Protein AF-A0A370XC51-F1 (afdb_monomer_lite)

Organism: NCBI:txid1927960

pLDDT: mean 77.58, std 14.48, range [37.97, 95.75]

Secondary structure (DSSP, 8-state):
---HHHHHHHHHEEEEE-TT-SEEEEESS-SSPPPSSSS-TTPEEEEETTEEEEEEPPPPTT----HHHHHHHHHHHHHH-TTS-HHHHHHHHHHHEEEEESSSS--TTTSGGGGG--HHHHHHHIIIIIHHHHHHHHHH-SS--EEEEE-HHHHHHS-HHHHHSSSSS-------SSS--EEEETTEEEEEE--SSSSS---HHHHHHHHHHHHHHHHHH-----

Structure (mmCIF, N/CA/C/O backbone):
data_AF-A0A370XC51-F1
#
_entry.id   AF-A0A370XC51-F1
#
loop_
_atom_site.group_PDB
_atom_site.id
_atom_site.type_symbol
_atom_site.label_atom_id
_atom_site.label_alt_id
_atom_site.label_comp_id
_atom_site.label_asym_id
_atom_site.label_entity_id
_atom_site.label_seq_id
_atom_site.pdbx_PDB_ins_code
_atom_site.Cartn_x
_atom_site.Cartn_y
_atom_site.Cartn_z
_atom_site.occupancy
_atom_site.B_iso_or_equiv
_atom_site.auth_seq_id
_atom_site.auth_comp_id
_atom_site.auth_asym_id
_atom_site.auth_atom_id
_atom_site.pdbx_PDB_model_num
ATOM 1 N N . MET A 1 1 ? 22.544 -8.236 -15.473 1.00 64.25 1 MET A N 1
ATOM 2 C CA . MET A 1 1 ? 21.277 -8.050 -16.214 1.00 64.25 1 MET A CA 1
ATOM 3 C C . MET A 1 1 ? 20.344 -9.140 -15.729 1.00 64.25 1 MET A C 1
ATOM 5 O O . MET A 1 1 ? 20.808 -10.271 -15.643 1.00 64.25 1 MET A O 1
ATOM 9 N N . LEU A 1 2 ? 19.117 -8.817 -15.319 1.00 65.81 2 LEU A N 1
ATOM 10 C CA . LEU A 1 2 ? 18.152 -9.857 -14.939 1.00 65.81 2 LEU A CA 1
ATOM 11 C C . LEU A 1 2 ? 17.613 -10.543 -16.201 1.00 65.81 2 LEU A C 1
ATOM 13 O O . LEU A 1 2 ? 17.520 -9.901 -17.245 1.00 65.81 2 LEU A O 1
ATOM 17 N N . SER A 1 3 ? 17.251 -11.824 -16.107 1.00 74.75 3 SER A N 1
ATOM 18 C CA . SER A 1 3 ? 16.507 -12.500 -17.176 1.00 74.75 3 SER A CA 1
ATOM 19 C C . SER A 1 3 ? 15.084 -11.937 -17.296 1.00 74.75 3 SER A C 1
ATOM 21 O O . SER A 1 3 ? 14.552 -11.366 -16.340 1.00 74.75 3 SER A O 1
ATOM 23 N N . GLU A 1 4 ? 14.441 -12.127 -18.452 1.00 76.50 4 GLU A N 1
ATOM 24 C CA . GLU A 1 4 ? 13.025 -11.770 -18.642 1.00 76.50 4 GLU A CA 1
ATOM 25 C C . GLU A 1 4 ? 12.122 -12.455 -17.607 1.00 76.50 4 GLU A C 1
ATOM 27 O O . GLU A 1 4 ? 11.250 -11.803 -17.031 1.00 76.50 4 GLU A O 1
ATOM 32 N N . ASP A 1 5 ? 12.403 -13.720 -17.281 1.00 78.88 5 ASP A N 1
ATOM 33 C CA . ASP A 1 5 ? 11.694 -14.475 -16.243 1.00 78.88 5 ASP A CA 1
ATOM 34 C C . ASP A 1 5 ? 11.846 -13.843 -14.855 1.00 78.88 5 ASP A C 1
ATOM 36 O O . ASP A 1 5 ? 10.874 -13.733 -14.106 1.00 78.88 5 ASP A O 1
ATOM 40 N N . ALA A 1 6 ? 13.049 -13.373 -14.506 1.00 74.94 6 ALA A N 1
ATOM 41 C CA . ALA A 1 6 ? 13.282 -12.694 -13.236 1.00 74.94 6 ALA A CA 1
ATOM 42 C C . ALA A 1 6 ? 12.534 -11.354 -13.180 1.00 74.94 6 ALA A C 1
ATOM 44 O O . ALA A 1 6 ? 11.936 -11.020 -12.158 1.00 74.94 6 ALA A O 1
ATOM 45 N N . ILE A 1 7 ? 12.499 -10.602 -14.284 1.00 76.00 7 ILE A N 1
ATOM 46 C CA . ILE A 1 7 ? 11.716 -9.363 -14.380 1.00 76.00 7 ILE A CA 1
ATOM 47 C C . ILE A 1 7 ? 10.220 -9.666 -14.220 1.00 76.00 7 ILE A C 1
ATOM 49 O O . ILE A 1 7 ? 9.537 -8.987 -13.453 1.00 76.00 7 ILE A O 1
ATOM 53 N N . ALA A 1 8 ? 9.702 -10.686 -14.906 1.00 80.06 8 ALA A N 1
ATOM 54 C CA . ALA A 1 8 ? 8.310 -11.106 -14.780 1.00 80.06 8 ALA A CA 1
ATOM 55 C C . ALA A 1 8 ? 7.971 -11.526 -13.339 1.00 80.06 8 ALA A C 1
ATOM 57 O O . ALA A 1 8 ? 6.933 -11.125 -12.812 1.00 80.06 8 ALA A O 1
ATOM 58 N N . ALA A 1 9 ? 8.870 -12.251 -12.666 1.00 78.75 9 ALA A N 1
ATOM 59 C CA . ALA A 1 9 ? 8.716 -12.613 -11.261 1.00 78.75 9 ALA A CA 1
ATOM 60 C C . ALA A 1 9 ? 8.618 -11.371 -10.358 1.00 78.75 9 ALA A C 1
ATOM 62 O O . ALA A 1 9 ? 7.692 -11.277 -9.554 1.00 78.75 9 ALA A O 1
ATOM 63 N N . TRP A 1 10 ? 9.486 -10.370 -10.540 1.00 78.81 10 TRP A N 1
ATOM 64 C CA . TRP A 1 10 ? 9.412 -9.110 -9.788 1.00 78.81 10 TRP A CA 1
ATOM 65 C C . TRP A 1 10 ? 8.091 -8.364 -10.003 1.00 78.81 10 TRP A C 1
ATOM 67 O O . TRP A 1 10 ? 7.526 -7.823 -9.055 1.00 78.81 10 TRP A O 1
ATOM 77 N N . PHE A 1 11 ? 7.539 -8.376 -11.219 1.00 82.38 11 PHE A N 1
ATOM 78 C CA . PHE A 1 11 ? 6.232 -7.770 -11.505 1.00 82.38 11 PHE A CA 1
ATOM 79 C C . PHE A 1 11 ? 5.052 -8.484 -10.838 1.00 82.38 11 PHE A C 1
ATOM 81 O O . PHE A 1 11 ? 3.993 -7.871 -10.672 1.00 82.38 11 PHE A O 1
ATOM 88 N N . ARG A 1 12 ? 5.238 -9.723 -10.379 1.00 83.75 12 ARG A N 1
ATOM 89 C CA . ARG A 1 12 ? 4.251 -10.457 -9.580 1.00 83.75 12 ARG A CA 1
ATOM 90 C C . ARG A 1 12 ? 4.363 -10.173 -8.081 1.00 83.75 12 ARG A C 1
ATOM 92 O O . ARG A 1 12 ? 3.381 -10.364 -7.369 1.00 83.75 12 ARG A O 1
ATOM 99 N N . VAL A 1 13 ? 5.507 -9.676 -7.601 1.00 85.44 13 VAL A N 1
ATOM 100 C CA . VAL A 1 13 ? 5.729 -9.336 -6.184 1.00 85.44 13 VAL A CA 1
ATOM 101 C C . VAL A 1 13 ? 5.090 -7.993 -5.846 1.00 85.44 13 VAL A C 1
ATOM 103 O O . VAL A 1 13 ? 5.413 -6.965 -6.441 1.00 85.44 13 VAL A O 1
ATOM 106 N N . LEU A 1 14 ? 4.157 -7.958 -4.897 1.00 87.25 14 LEU A N 1
ATOM 107 C CA . LEU A 1 14 ? 3.551 -6.707 -4.426 1.00 87.25 14 LEU A CA 1
ATOM 108 C C . LEU A 1 14 ? 4.404 -5.998 -3.380 1.00 87.25 14 LEU A C 1
ATOM 110 O O . LEU A 1 14 ? 4.592 -4.783 -3.466 1.00 87.25 14 LEU A O 1
ATOM 114 N N . GLY A 1 15 ? 4.898 -6.753 -2.404 1.00 87.50 15 GLY A N 1
ATOM 115 C CA . GLY A 1 15 ? 5.584 -6.251 -1.221 1.00 87.50 15 GLY A CA 1
ATOM 116 C C . GLY A 1 15 ? 5.421 -7.226 -0.061 1.00 87.50 15 GLY A C 1
ATOM 117 O O . GLY A 1 15 ? 5.420 -8.426 -0.297 1.00 87.50 15 GLY A O 1
ATOM 118 N N . TYR A 1 16 ? 5.270 -6.725 1.163 1.00 86.62 16 TYR A N 1
ATOM 119 C CA . TYR A 1 16 ? 5.301 -7.518 2.395 1.00 86.62 16 TYR A CA 1
ATOM 120 C C . TYR A 1 16 ? 4.135 -7.205 3.340 1.00 86.62 16 TYR A C 1
ATOM 122 O O . TYR A 1 16 ? 3.624 -6.082 3.368 1.00 86.62 16 TYR A O 1
ATOM 130 N N . GLY A 1 17 ? 3.744 -8.189 4.153 1.00 88.25 17 GLY A N 1
ATOM 131 C CA . GLY A 1 17 ? 2.638 -8.089 5.118 1.00 88.25 17 GLY A CA 1
ATOM 132 C C . GLY A 1 17 ? 1.421 -8.933 4.730 1.00 88.25 17 GLY A C 1
ATOM 133 O O . GLY A 1 17 ? 1.522 -9.824 3.888 1.00 88.25 17 GLY A O 1
ATOM 134 N N . ALA A 1 18 ? 0.270 -8.676 5.355 1.00 89.69 18 ALA A N 1
ATOM 135 C CA . ALA A 1 18 ? -0.950 -9.441 5.103 1.00 89.69 18 ALA A CA 1
ATOM 136 C C . ALA A 1 18 ? -1.725 -8.895 3.895 1.00 89.69 18 ALA A C 1
ATOM 138 O O . ALA A 1 18 ? -2.228 -7.774 3.917 1.00 89.69 18 ALA A O 1
ATOM 139 N N . ILE A 1 19 ? -1.865 -9.701 2.841 1.00 90.69 19 ILE A N 1
ATOM 140 C CA . ILE A 1 19 ? -2.586 -9.307 1.618 1.00 90.69 19 ILE A CA 1
ATOM 141 C C . ILE A 1 19 ? -4.083 -9.036 1.850 1.00 90.69 19 ILE A C 1
ATOM 143 O O . ILE A 1 19 ? -4.684 -8.232 1.151 1.00 90.69 19 ILE A O 1
ATOM 147 N N . ASP A 1 20 ? -4.701 -9.649 2.851 1.00 90.81 20 ASP A N 1
ATOM 148 C CA . ASP A 1 20 ? -6.081 -9.382 3.278 1.00 90.81 20 ASP A CA 1
ATOM 149 C C . ASP A 1 20 ? -6.175 -8.370 4.425 1.00 90.81 20 ASP A C 1
ATOM 151 O O . ASP A 1 20 ? -7.211 -8.258 5.078 1.00 90.81 20 ASP A O 1
ATOM 155 N N . ALA A 1 21 ? -5.120 -7.591 4.659 1.00 93.62 21 ALA A N 1
ATOM 156 C CA . ALA A 1 21 ? -5.173 -6.495 5.605 1.00 93.62 21 ALA A CA 1
ATOM 157 C C . ALA A 1 21 ? -6.169 -5.400 5.177 1.00 93.62 21 ALA A C 1
ATOM 159 O O . ALA A 1 21 ? -6.272 -5.074 3.988 1.00 93.62 21 ALA A O 1
ATOM 160 N N . PRO A 1 22 ? -6.818 -4.727 6.144 1.00 95.50 22 PRO A N 1
ATOM 161 C CA . PRO A 1 22 ? -7.707 -3.608 5.857 1.00 95.50 22 PRO A CA 1
ATOM 162 C C . PRO A 1 22 ? -6.985 -2.331 5.421 1.00 95.50 22 PRO A C 1
ATOM 164 O O . PRO A 1 22 ? -7.609 -1.459 4.810 1.00 95.50 22 PRO A O 1
ATOM 167 N N . LEU A 1 23 ? -5.689 -2.209 5.721 1.00 95.75 23 LEU A N 1
ATOM 168 C CA . LEU A 1 23 ? -4.891 -1.025 5.435 1.00 95.75 23 LEU A CA 1
ATOM 169 C C . LEU A 1 23 ? -3.677 -1.373 4.574 1.00 95.75 23 LEU A C 1
ATOM 171 O O . LEU A 1 23 ? -2.827 -2.167 4.961 1.00 95.75 23 LEU A O 1
ATOM 175 N N . TRP A 1 24 ? -3.559 -0.756 3.408 1.00 95.75 24 TRP A N 1
ATOM 176 C CA . TRP A 1 24 ? -2.393 -0.909 2.543 1.00 95.75 24 TRP A CA 1
ATOM 177 C C . TRP A 1 24 ? -1.596 0.389 2.482 1.00 95.75 24 TRP A C 1
ATOM 179 O O . TRP A 1 24 ? -2.166 1.464 2.331 1.00 95.75 24 TRP A O 1
ATOM 189 N N . PHE A 1 25 ? -0.272 0.294 2.533 1.00 92.94 25 PHE A N 1
ATOM 190 C CA . PHE A 1 25 ? 0.658 1.393 2.299 1.00 92.94 25 PHE A CA 1
ATOM 191 C C . PHE A 1 25 ? 1.427 1.123 1.015 1.00 92.94 25 PHE A C 1
ATOM 193 O O . PHE A 1 25 ? 2.195 0.171 0.925 1.00 92.94 25 PHE A O 1
ATOM 200 N N . VAL A 1 26 ? 1.212 1.955 0.006 1.00 91.81 26 VAL A N 1
ATOM 201 C CA . VAL A 1 26 ? 1.773 1.759 -1.325 1.00 91.81 26 VAL A CA 1
ATOM 202 C C . VAL A 1 26 ? 2.810 2.840 -1.597 1.00 91.81 26 VAL A C 1
ATOM 204 O O . VAL A 1 26 ? 2.490 4.009 -1.821 1.00 91.81 26 VAL A O 1
ATOM 207 N N . GLY A 1 27 ? 4.074 2.433 -1.567 1.00 88.38 27 GLY A N 1
ATOM 208 C CA . GLY A 1 27 ? 5.204 3.244 -1.980 1.00 88.38 27 GLY A CA 1
ATOM 209 C C . GLY A 1 27 ? 5.359 3.300 -3.495 1.00 88.38 27 GLY A C 1
ATOM 210 O O . GLY A 1 27 ? 4.688 2.608 -4.263 1.00 88.38 27 GLY A O 1
ATOM 211 N N . MET A 1 28 ? 6.275 4.155 -3.940 1.00 84.50 28 MET A N 1
ATOM 212 C CA . MET A 1 28 ? 6.581 4.275 -5.359 1.00 84.50 28 MET A CA 1
ATOM 213 C C . MET A 1 28 ? 7.434 3.101 -5.837 1.00 84.50 28 MET A C 1
ATOM 215 O O . MET A 1 28 ? 7.009 2.372 -6.726 1.00 84.50 28 MET A O 1
ATOM 219 N N . GLU A 1 29 ? 8.613 2.933 -5.240 1.00 82.38 29 GLU A N 1
ATOM 220 C CA . GLU A 1 29 ? 9.660 1.986 -5.634 1.00 82.38 29 GLU A CA 1
ATOM 221 C C . GLU A 1 29 ? 10.411 1.503 -4.379 1.00 82.38 29 GLU A C 1
ATOM 223 O O . GLU A 1 29 ? 10.489 2.251 -3.391 1.00 82.38 29 GLU A O 1
ATOM 228 N N . PRO A 1 30 ? 11.033 0.310 -4.418 1.00 77.19 30 PRO A N 1
ATOM 229 C CA . PRO A 1 30 ? 11.970 -0.137 -3.395 1.00 77.19 30 PRO A CA 1
ATOM 230 C C . PRO A 1 30 ? 13.111 0.867 -3.176 1.00 77.19 30 PRO A C 1
ATOM 232 O O . PRO A 1 30 ? 13.641 1.453 -4.118 1.00 77.19 30 PRO A O 1
ATOM 235 N N . GLY A 1 31 ? 13.507 1.053 -1.914 1.00 66.44 31 GLY A N 1
ATOM 236 C CA . GLY A 1 31 ? 14.592 1.964 -1.519 1.00 66.44 31 GLY A CA 1
ATOM 237 C C . GLY A 1 31 ? 15.959 1.300 -1.324 1.00 66.44 31 GLY A C 1
ATOM 238 O O . GLY A 1 31 ? 16.852 1.932 -0.759 1.00 66.44 31 GLY A O 1
ATOM 239 N N . GLY A 1 32 ? 16.095 0.028 -1.705 1.00 66.56 32 GLY A N 1
ATOM 240 C CA . GLY A 1 32 ? 17.308 -0.778 -1.562 1.00 66.56 32 GLY A CA 1
ATOM 241 C C . GLY A 1 32 ? 17.657 -1.507 -2.863 1.00 66.56 32 GLY A C 1
ATOM 242 O O . GLY A 1 32 ? 16.852 -1.491 -3.797 1.00 66.56 32 GLY A O 1
ATOM 243 N N . PRO A 1 33 ? 18.853 -2.114 -2.945 1.00 59.34 33 PRO A N 1
ATOM 244 C CA . PRO A 1 33 ? 19.260 -2.884 -4.115 1.00 59.34 33 PRO A CA 1
ATOM 245 C C . PRO A 1 33 ? 18.301 -4.059 -4.352 1.00 59.34 33 PRO A C 1
ATOM 247 O O . PRO A 1 33 ? 17.799 -4.657 -3.401 1.00 59.34 33 PRO A O 1
ATOM 250 N N . VAL A 1 34 ? 18.060 -4.395 -5.622 1.00 59.44 34 VAL A N 1
ATOM 251 C CA . VAL A 1 34 ? 17.376 -5.647 -5.983 1.00 59.44 34 VAL A CA 1
ATOM 252 C C . VAL A 1 34 ? 18.327 -6.788 -5.668 1.00 59.44 34 VAL A C 1
ATOM 254 O O . VAL A 1 34 ? 19.485 -6.733 -6.081 1.00 59.44 34 VAL A O 1
ATOM 257 N N . ALA A 1 35 ? 17.863 -7.812 -4.956 1.00 58.22 35 ALA A N 1
ATOM 258 C CA . ALA A 1 35 ? 18.610 -9.060 -4.895 1.00 58.22 35 ALA A CA 1
ATOM 259 C C . ALA A 1 35 ? 18.747 -9.607 -6.327 1.00 58.22 35 ALA A C 1
ATOM 261 O O . ALA A 1 35 ? 17.767 -9.648 -7.065 1.00 58.22 35 ALA A O 1
ATOM 262 N N . GLU A 1 36 ? 19.942 -10.023 -6.745 1.00 50.56 36 GLU A N 1
ATOM 263 C CA . GLU A 1 36 ? 20.195 -10.519 -8.111 1.00 50.56 36 GLU A CA 1
ATOM 264 C C . GLU A 1 36 ? 19.553 -11.898 -8.408 1.00 50.56 36 GLU A C 1
ATOM 266 O O . GLU A 1 36 ? 19.962 -12.595 -9.331 1.00 50.56 36 GLU A O 1
ATOM 271 N N . GLY A 1 37 ? 18.532 -12.302 -7.651 1.00 52.72 37 GLY A N 1
ATOM 272 C CA . GLY A 1 37 ? 17.835 -13.578 -7.773 1.00 52.72 37 GLY A CA 1
ATOM 273 C C . GLY A 1 37 ? 16.312 -13.420 -7.810 1.00 52.72 37 GLY A C 1
ATOM 274 O O . GLY A 1 37 ? 15.800 -12.302 -7.686 1.00 52.72 37 GLY A O 1
ATOM 275 N N . PRO A 1 38 ? 15.572 -14.531 -7.997 1.00 50.78 38 PRO A N 1
ATOM 276 C CA . PRO A 1 38 ? 14.128 -14.538 -7.784 1.00 50.78 38 PRO A CA 1
ATOM 277 C C . PRO A 1 38 ? 13.809 -14.046 -6.361 1.00 50.78 38 PRO A C 1
ATOM 279 O O . PRO A 1 38 ? 14.683 -14.092 -5.489 1.00 50.78 38 PRO A O 1
ATOM 282 N N . PRO A 1 39 ? 12.582 -13.555 -6.120 1.00 60.19 39 PRO A N 1
ATOM 283 C CA . PRO A 1 39 ? 12.192 -13.124 -4.786 1.00 60.19 39 PRO A CA 1
ATOM 284 C C . PRO A 1 39 ? 12.378 -14.286 -3.789 1.00 60.19 39 PRO A C 1
ATOM 286 O O . PRO A 1 39 ? 12.351 -15.453 -4.185 1.00 60.19 39 PRO A O 1
ATOM 289 N N . ASP A 1 40 ? 12.676 -13.946 -2.532 1.00 62.16 40 ASP A N 1
ATOM 290 C CA . ASP A 1 40 ? 13.127 -14.863 -1.474 1.00 62.16 40 ASP A CA 1
ATOM 291 C C . ASP A 1 40 ? 12.276 -16.159 -1.439 1.00 62.16 40 ASP A C 1
ATOM 293 O O . ASP A 1 40 ? 11.060 -16.084 -1.593 1.00 62.16 40 ASP A O 1
ATOM 297 N N . PRO A 1 41 ? 12.834 -17.369 -1.239 1.00 53.50 41 PRO A N 1
ATOM 298 C CA . PRO A 1 41 ? 12.031 -18.588 -1.068 1.00 53.50 41 PRO A CA 1
ATOM 299 C C . PRO A 1 41 ? 10.943 -18.500 0.024 1.00 53.50 41 PRO A C 1
ATOM 301 O O . PRO A 1 41 ? 10.045 -19.339 0.044 1.00 53.50 41 PRO A O 1
ATOM 304 N N . GLY A 1 42 ? 10.991 -17.502 0.915 1.00 64.50 42 GLY A N 1
ATOM 305 C CA . GLY A 1 42 ? 9.907 -17.176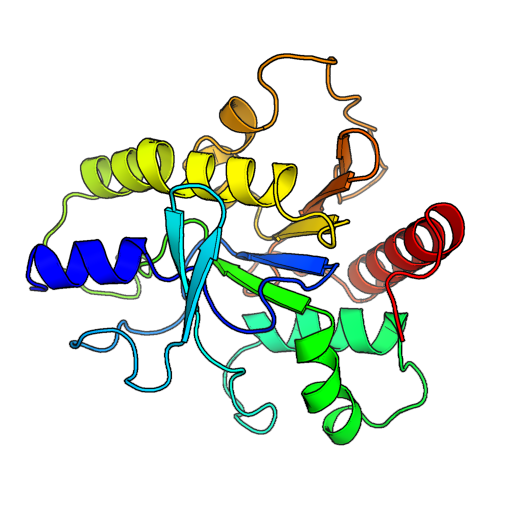 1.848 1.00 64.50 42 GLY A CA 1
ATOM 306 C C . GLY A 1 42 ? 8.652 -16.532 1.232 1.00 64.50 42 GLY A C 1
ATOM 307 O O . GLY A 1 42 ? 7.653 -16.394 1.937 1.00 64.50 42 GLY A O 1
ATOM 308 N N . VAL A 1 43 ? 8.668 -16.143 -0.046 1.00 75.19 43 VAL A N 1
ATOM 309 C CA . VAL A 1 43 ? 7.534 -15.519 -0.747 1.00 75.19 43 VAL A CA 1
ATOM 310 C C . VAL A 1 43 ? 6.321 -16.442 -0.754 1.00 75.19 43 VAL A C 1
ATOM 312 O O . VAL A 1 43 ? 6.383 -17.603 -1.157 1.00 75.19 43 VAL A O 1
ATOM 315 N N . THR A 1 44 ? 5.172 -15.893 -0.380 1.00 80.06 44 THR A N 1
ATOM 316 C CA . THR A 1 44 ? 3.879 -16.570 -0.463 1.00 80.06 44 THR A CA 1
ATOM 317 C C . THR A 1 44 ? 3.146 -16.150 -1.736 1.00 80.06 44 THR A C 1
ATOM 319 O O . THR A 1 44 ? 3.163 -14.979 -2.120 1.00 80.06 44 THR A O 1
ATOM 322 N N . ALA A 1 45 ? 2.480 -17.104 -2.390 1.00 84.62 45 ALA A N 1
ATOM 323 C CA . ALA A 1 45 ? 1.581 -16.845 -3.510 1.00 84.62 45 ALA A CA 1
ATOM 324 C C . ALA A 1 45 ? 0.119 -16.901 -3.049 1.00 84.62 45 ALA A C 1
ATOM 326 O O . ALA A 1 45 ? -0.275 -17.804 -2.310 1.00 84.62 45 ALA A O 1
ATOM 327 N N . ARG A 1 46 ? -0.708 -15.962 -3.515 1.00 81.88 46 ARG A N 1
ATOM 328 C CA . ARG A 1 46 ? -2.165 -16.016 -3.354 1.00 81.88 46 ARG A CA 1
ATOM 329 C C . ARG A 1 46 ? -2.842 -15.730 -4.683 1.00 81.88 46 ARG A C 1
ATOM 331 O O . ARG A 1 46 ? -2.521 -14.753 -5.355 1.00 81.88 46 ARG A O 1
ATOM 338 N N . VAL A 1 47 ? -3.820 -16.563 -5.022 1.00 83.69 47 VAL A N 1
ATOM 339 C CA . VAL A 1 47 ? -4.705 -16.323 -6.162 1.00 83.69 47 VAL A CA 1
ATOM 340 C C . VAL A 1 47 ? -5.809 -15.362 -5.725 1.00 83.69 47 VAL A C 1
ATOM 342 O O . VAL A 1 47 ? -6.549 -15.647 -4.780 1.00 83.69 47 VAL A O 1
ATOM 345 N N . VAL A 1 48 ? -5.911 -14.214 -6.393 1.00 74.69 48 VAL A N 1
ATOM 346 C CA . VAL A 1 48 ? -6.980 -13.228 -6.186 1.00 74.69 48 VAL A CA 1
ATOM 347 C C . VAL A 1 48 ? -7.660 -12.981 -7.529 1.00 74.69 48 VAL A C 1
ATOM 349 O O . VAL A 1 48 ? -7.103 -12.337 -8.415 1.00 74.69 48 VAL A O 1
ATOM 352 N N . GLY A 1 49 ? -8.868 -13.524 -7.703 1.00 78.19 49 GLY A N 1
ATOM 353 C CA . GLY A 1 49 ? -9.525 -13.540 -9.011 1.00 78.19 49 GLY A CA 1
ATOM 354 C C . GLY A 1 49 ? -8.726 -14.380 -10.011 1.00 78.19 49 GLY A C 1
ATOM 355 O O . GLY A 1 49 ? -8.521 -15.568 -9.781 1.00 78.19 49 GLY A O 1
ATOM 356 N N . SER A 1 50 ? -8.277 -13.762 -11.105 1.00 78.75 50 SER A N 1
ATOM 357 C CA . SER A 1 50 ? -7.420 -14.386 -12.127 1.00 78.75 50 SER A CA 1
ATOM 358 C C . SER A 1 50 ? -5.924 -14.106 -11.942 1.00 78.75 50 SER A C 1
ATOM 360 O O . SER A 1 50 ? -5.124 -14.563 -12.754 1.00 78.75 50 SER A O 1
ATOM 362 N N . ASP A 1 51 ? -5.541 -13.320 -10.933 1.00 80.62 51 ASP A N 1
ATOM 363 C CA . ASP A 1 51 ? -4.160 -12.891 -10.714 1.00 80.62 51 ASP A CA 1
ATOM 364 C C . ASP A 1 51 ? -3.472 -13.801 -9.675 1.00 80.62 51 ASP A C 1
ATOM 366 O O . ASP A 1 51 ? -4.003 -14.021 -8.583 1.00 80.62 51 ASP A O 1
ATOM 370 N N . GLU A 1 52 ? -2.272 -14.309 -9.987 1.00 84.31 52 GLU A N 1
ATOM 371 C CA . GLU A 1 52 ? -1.386 -14.954 -9.008 1.00 84.31 52 GLU A CA 1
ATOM 372 C C . GLU A 1 52 ? -0.386 -13.932 -8.464 1.00 84.31 52 GLU A C 1
ATOM 374 O O . GLU A 1 52 ? 0.547 -13.497 -9.148 1.00 84.31 52 GLU A O 1
ATOM 379 N N . VAL A 1 53 ? -0.591 -13.561 -7.206 1.00 83.38 53 VAL A N 1
ATOM 380 C CA . VAL A 1 53 ? 0.098 -12.454 -6.558 1.00 83.38 53 VAL A CA 1
ATOM 381 C C . VAL A 1 53 ? 1.122 -12.980 -5.565 1.00 83.38 53 VAL A C 1
ATOM 383 O O . VAL A 1 53 ? 0.793 -13.801 -4.710 1.00 83.38 53 VAL A O 1
ATOM 386 N N . LEU A 1 54 ? 2.351 -12.477 -5.659 1.00 84.12 54 LEU A N 1
ATOM 387 C CA . LEU A 1 54 ? 3.449 -12.823 -4.765 1.00 84.12 54 LEU A CA 1
ATOM 388 C C . LEU A 1 54 ? 3.642 -11.743 -3.696 1.00 84.12 54 LEU A C 1
ATOM 390 O O . LEU A 1 54 ? 3.545 -10.547 -3.983 1.00 84.12 54 LEU A O 1
ATOM 394 N N . PHE A 1 55 ? 3.934 -12.147 -2.467 1.00 80.75 55 PHE A N 1
ATOM 395 C CA . PHE A 1 55 ? 4.261 -11.231 -1.378 1.00 80.75 55 PHE A CA 1
ATOM 396 C C . PHE A 1 55 ? 5.170 -11.898 -0.347 1.00 80.75 55 PHE A C 1
ATOM 398 O O . PHE A 1 55 ? 5.087 -13.099 -0.102 1.00 80.75 55 PHE A O 1
ATOM 405 N N . ASP A 1 56 ? 6.037 -11.100 0.257 1.00 78.50 56 ASP A N 1
ATOM 406 C CA . ASP A 1 56 ? 6.965 -11.540 1.284 1.00 78.50 56 ASP A CA 1
ATOM 407 C C . ASP A 1 56 ? 6.296 -11.550 2.671 1.00 78.50 56 ASP A C 1
ATOM 409 O O . ASP A 1 56 ? 5.448 -10.695 2.977 1.00 78.50 56 ASP A O 1
ATOM 413 N N . PRO A 1 57 ? 6.703 -12.462 3.570 1.00 68.88 57 PRO A N 1
ATOM 414 C CA . PRO A 1 57 ? 6.434 -12.309 4.990 1.00 68.88 57 PRO A CA 1
ATOM 415 C C . PRO A 1 57 ? 7.097 -11.025 5.515 1.00 68.88 57 PRO A C 1
ATOM 417 O O . PRO A 1 57 ? 7.987 -10.444 4.893 1.00 68.88 57 PRO A O 1
ATOM 420 N N . MET A 1 58 ? 6.634 -10.539 6.669 1.00 73.56 58 MET A N 1
ATOM 421 C CA . MET A 1 58 ? 7.091 -9.257 7.211 1.00 73.56 58 MET A CA 1
ATOM 422 C C . MET A 1 58 ? 8.621 -9.205 7.412 1.00 73.56 58 MET A C 1
ATOM 424 O O . MET A 1 58 ? 9.199 -10.176 7.907 1.00 73.56 58 MET A O 1
ATOM 428 N N . PRO A 1 59 ? 9.286 -8.069 7.130 1.00 68.00 59 PRO A N 1
ATOM 429 C CA . PRO A 1 59 ? 10.675 -7.881 7.541 1.00 68.00 59 PRO A CA 1
ATOM 430 C C . PRO A 1 59 ? 10.784 -7.840 9.075 1.00 68.00 59 PRO A C 1
ATOM 432 O O . PRO A 1 59 ? 9.879 -7.332 9.742 1.00 68.00 59 PRO A O 1
ATOM 435 N N . ASP A 1 60 ? 11.902 -8.323 9.645 1.00 68.12 60 ASP A N 1
ATOM 436 C CA . ASP A 1 60 ? 12.132 -8.260 11.100 1.00 68.12 60 ASP A CA 1
ATOM 437 C C . ASP A 1 60 ? 12.082 -6.787 11.558 1.00 68.12 60 ASP A C 1
ATOM 439 O O . ASP A 1 60 ? 12.913 -5.978 11.117 1.00 68.12 60 ASP A O 1
ATOM 443 N N . PRO A 1 61 ? 11.145 -6.415 12.451 1.00 58.78 61 PRO A N 1
ATOM 444 C CA . PRO A 1 61 ? 10.991 -5.043 12.924 1.00 58.78 61 PRO A CA 1
ATOM 445 C C . PRO A 1 61 ? 12.192 -4.533 13.737 1.00 58.78 61 PRO A C 1
ATOM 447 O O . PRO A 1 61 ? 12.310 -3.329 13.968 1.00 58.78 61 PRO A O 1
ATOM 450 N N . ARG A 1 62 ? 13.099 -5.422 14.160 1.00 60.91 62 ARG A N 1
ATOM 451 C CA . ARG A 1 62 ? 14.367 -5.083 14.823 1.00 60.91 62 ARG A CA 1
ATOM 452 C C . ARG A 1 62 ? 15.483 -4.758 13.829 1.00 60.91 62 ARG A C 1
ATOM 454 O O . ARG A 1 62 ? 16.524 -4.248 14.240 1.00 60.91 62 ARG A O 1
ATOM 461 N N . SER A 1 63 ? 15.288 -5.018 12.534 1.00 62.56 63 SER A N 1
ATOM 462 C CA . SER A 1 63 ? 16.241 -4.601 11.505 1.00 62.56 63 SER A CA 1
ATOM 463 C C . SER A 1 63 ? 16.252 -3.069 11.400 1.00 62.56 63 SER A C 1
ATOM 465 O O . SER A 1 63 ? 15.227 -2.407 11.251 1.00 62.56 63 SER A O 1
ATOM 467 N N . THR A 1 64 ? 17.426 -2.456 11.515 1.00 49.81 64 THR A N 1
ATOM 468 C CA . THR A 1 64 ? 17.588 -1.001 11.700 1.00 49.81 64 THR A CA 1
ATOM 469 C C . THR A 1 64 ? 17.447 -0.168 10.414 1.00 49.81 64 THR A C 1
ATOM 471 O O . THR A 1 64 ? 17.842 0.995 10.380 1.00 49.81 64 THR A O 1
ATOM 474 N N . GLY A 1 65 ? 16.886 -0.720 9.335 1.00 56.12 65 GLY A N 1
ATOM 475 C CA . GLY A 1 65 ? 17.232 -0.256 7.988 1.00 56.12 65 GLY A CA 1
ATOM 476 C C . GLY A 1 65 ? 16.361 0.823 7.338 1.00 56.12 65 GLY A C 1
ATOM 477 O O . GLY A 1 65 ? 16.899 1.661 6.616 1.00 56.12 65 GLY A O 1
ATOM 478 N N . SER A 1 66 ? 15.031 0.825 7.508 1.00 67.31 66 SER A N 1
ATOM 479 C CA . SER A 1 66 ? 14.183 1.626 6.604 1.00 67.31 66 SER A CA 1
ATOM 480 C C . SER A 1 66 ? 12.992 2.314 7.264 1.00 67.31 66 SER A C 1
ATOM 482 O O . SER A 1 66 ? 12.051 1.694 7.756 1.00 67.31 66 SER A O 1
ATOM 484 N N . ALA A 1 67 ? 12.980 3.647 7.166 1.00 69.25 67 ALA A N 1
ATOM 485 C CA . ALA A 1 67 ? 11.824 4.473 7.509 1.00 69.25 67 ALA A CA 1
ATOM 486 C C . ALA A 1 67 ? 10.570 4.134 6.673 1.00 69.25 67 ALA A C 1
ATOM 488 O O . ALA A 1 67 ? 9.464 4.467 7.102 1.00 69.25 67 ALA A O 1
ATOM 489 N N . ALA A 1 68 ? 10.741 3.467 5.519 1.00 69.56 68 ALA A N 1
ATOM 490 C CA . ALA A 1 68 ? 9.670 3.119 4.583 1.00 69.56 68 ALA A CA 1
ATOM 491 C C . ALA A 1 68 ? 8.588 2.245 5.204 1.00 69.56 68 ALA A C 1
ATOM 493 O O . ALA A 1 68 ? 7.416 2.494 4.964 1.00 69.56 68 ALA A O 1
ATOM 494 N N . TRP A 1 69 ? 8.977 1.274 6.028 1.00 77.25 69 TRP A N 1
ATOM 495 C CA . TRP A 1 69 ? 8.033 0.403 6.722 1.00 77.25 69 TRP A CA 1
ATOM 496 C C . TRP A 1 69 ? 7.842 0.806 8.184 1.00 77.25 69 TRP A C 1
ATOM 498 O O . TRP A 1 69 ? 6.758 0.625 8.732 1.00 77.25 69 TRP A O 1
ATOM 508 N N . ARG A 1 70 ? 8.837 1.446 8.818 1.00 81.75 70 ARG A N 1
ATOM 509 C CA . ARG A 1 70 ? 8.719 1.876 10.220 1.00 81.75 70 ARG A CA 1
ATOM 510 C C . ARG A 1 70 ? 7.578 2.873 10.439 1.00 81.75 70 ARG A C 1
ATOM 512 O O . ARG A 1 70 ? 6.886 2.783 11.448 1.00 81.75 70 ARG A O 1
ATOM 519 N N . ARG A 1 71 ? 7.371 3.825 9.520 1.00 86.81 71 ARG A N 1
ATOM 520 C CA . ARG A 1 71 ? 6.279 4.812 9.633 1.00 86.81 71 ARG A CA 1
ATOM 521 C C . ARG A 1 71 ? 4.889 4.176 9.475 1.00 86.81 71 ARG A C 1
ATOM 523 O O . ARG A 1 7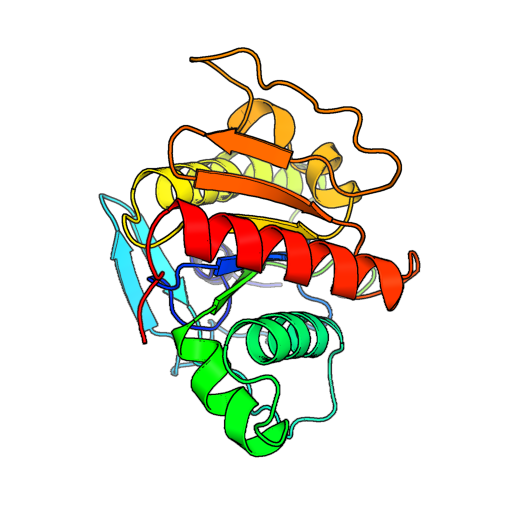1 ? 4.057 4.452 10.336 1.00 86.81 71 ARG A O 1
ATOM 530 N N . PRO A 1 72 ? 4.639 3.306 8.478 1.00 89.38 72 PRO A N 1
ATOM 531 C CA . PRO A 1 72 ? 3.454 2.448 8.446 1.00 89.38 72 PRO A CA 1
ATOM 532 C C . PRO A 1 72 ? 3.187 1.704 9.758 1.00 89.38 72 PRO A C 1
ATOM 534 O O . PRO A 1 72 ? 2.105 1.860 10.320 1.00 89.38 72 PRO A O 1
ATOM 537 N N . VAL A 1 73 ? 4.187 1.006 10.323 1.00 88.19 73 VAL A N 1
ATOM 538 C CA . VAL A 1 73 ? 4.035 0.310 11.620 1.00 88.19 73 VAL A CA 1
ATOM 539 C C . VAL A 1 73 ? 3.613 1.285 12.723 1.00 88.19 73 VAL A C 1
ATOM 541 O O . VAL A 1 73 ? 2.724 0.978 13.508 1.00 88.19 73 VAL A O 1
ATOM 544 N N . GLN A 1 74 ? 4.222 2.473 12.796 1.00 88.44 74 GLN A N 1
ATOM 545 C CA . GLN A 1 74 ? 3.863 3.485 13.797 1.00 88.44 74 GLN A CA 1
ATOM 546 C C . GLN A 1 74 ? 2.418 3.979 13.652 1.00 88.44 74 GLN A C 1
ATOM 548 O O . GLN A 1 74 ? 1.769 4.216 14.666 1.00 88.44 74 GLN A O 1
ATOM 553 N N . ILE A 1 75 ? 1.927 4.135 12.419 1.00 91.44 75 ILE A N 1
ATOM 554 C CA . ILE A 1 75 ? 0.540 4.533 12.135 1.00 91.44 75 ILE A CA 1
ATOM 555 C C . ILE A 1 75 ? -0.422 3.427 12.578 1.00 91.44 75 ILE A C 1
ATOM 557 O O . ILE A 1 75 ? -1.369 3.709 13.304 1.00 91.44 75 ILE A O 1
ATOM 561 N N . VAL A 1 76 ? -0.150 2.174 12.203 1.00 92.56 76 VAL A N 1
ATOM 562 C CA . VAL A 1 76 ? -0.971 1.016 12.594 1.00 92.56 76 VAL A CA 1
ATOM 563 C C . VAL A 1 76 ? -0.981 0.836 14.105 1.00 92.56 76 VAL A C 1
ATOM 565 O O . VAL A 1 76 ? -2.042 0.709 14.706 1.00 92.56 76 VAL A O 1
ATOM 568 N N . ARG A 1 77 ? 0.184 0.918 14.749 1.00 91.81 77 ARG A N 1
ATOM 569 C CA . ARG A 1 77 ? 0.286 0.883 16.209 1.00 91.81 77 ARG A CA 1
ATOM 570 C C . ARG A 1 77 ? -0.569 1.972 16.849 1.00 91.81 77 ARG A C 1
ATOM 572 O O . ARG A 1 77 ? -1.330 1.673 17.752 1.00 91.81 77 ARG A O 1
ATOM 579 N N . ALA A 1 78 ? -0.472 3.216 16.388 1.00 92.06 78 ALA A N 1
ATOM 580 C CA . ALA A 1 78 ? -1.260 4.308 16.957 1.00 92.06 78 ALA A CA 1
ATOM 581 C C . ALA A 1 78 ? -2.780 4.125 16.769 1.00 92.06 78 ALA A C 1
ATOM 583 O O . ALA A 1 78 ? -3.548 4.707 17.526 1.00 92.06 78 ALA A O 1
ATOM 584 N N . LEU A 1 79 ? -3.200 3.334 15.778 1.00 93.06 79 LEU A N 1
ATOM 585 C CA . LEU A 1 79 ? -4.602 3.077 15.457 1.00 93.06 79 LEU A CA 1
ATOM 586 C C . LEU A 1 79 ? -5.204 1.879 16.214 1.00 93.06 79 LEU A C 1
ATOM 588 O O . LEU A 1 79 ? -6.386 1.915 16.546 1.00 93.06 79 LEU A O 1
ATOM 592 N N . TRP A 1 80 ? -4.425 0.827 16.484 1.00 92.25 80 TRP A N 1
ATOM 593 C CA . TRP A 1 80 ? -4.923 -0.395 17.144 1.00 92.25 80 TRP A CA 1
ATOM 594 C C . TRP A 1 80 ? -4.330 -0.665 18.523 1.00 92.25 80 TRP A C 1
ATOM 596 O O . TRP A 1 80 ? -5.001 -1.233 19.374 1.00 92.25 80 TRP A O 1
ATOM 606 N N . GLU A 1 81 ? -3.084 -0.270 18.761 1.00 91.25 81 GLU A N 1
ATOM 607 C CA . GLU A 1 81 ? -2.333 -0.629 19.964 1.00 91.25 81 GLU A CA 1
ATOM 608 C C . GLU A 1 81 ? -1.522 0.571 20.499 1.00 91.25 81 GLU A C 1
ATOM 610 O O . GLU A 1 81 ? -0.289 0.491 20.606 1.00 91.25 81 GLU A O 1
ATOM 615 N N . PRO A 1 82 ? -2.169 1.718 20.802 1.00 90.06 82 PRO A N 1
ATOM 616 C CA . PRO A 1 82 ? -1.460 2.945 21.173 1.00 90.06 82 PRO A CA 1
ATOM 617 C C . PRO A 1 82 ? -0.603 2.773 22.439 1.00 90.06 82 PRO A C 1
ATOM 619 O O . PRO A 1 82 ? 0.496 3.335 22.515 1.00 90.06 82 PRO A O 1
ATOM 622 N N . ASP A 1 83 ? -1.061 1.934 23.373 1.00 91.75 83 ASP A N 1
ATOM 623 C CA . ASP A 1 83 ? -0.423 1.700 24.673 1.00 91.75 83 ASP A CA 1
ATOM 624 C C . ASP A 1 83 ? 0.566 0.519 24.682 1.00 91.75 83 ASP A C 1
ATOM 626 O O . ASP A 1 83 ? 1.333 0.351 25.631 1.00 91.75 83 ASP A O 1
ATOM 630 N N . THR A 1 84 ? 0.618 -0.285 23.614 1.00 87.75 84 THR A N 1
ATOM 631 C CA . THR A 1 84 ? 1.567 -1.404 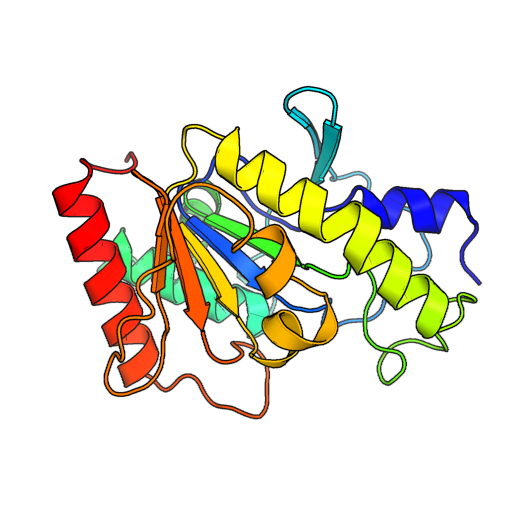23.504 1.00 87.75 84 THR A CA 1
ATOM 632 C C . THR A 1 84 ? 2.965 -0.892 23.114 1.00 87.75 84 THR A C 1
ATOM 634 O O . THR A 1 84 ? 3.078 -0.046 22.216 1.00 87.75 84 THR A O 1
ATOM 637 N N . PRO A 1 85 ? 4.069 -1.396 23.709 1.00 85.44 85 PRO A N 1
ATOM 638 C CA . PRO A 1 85 ? 5.432 -1.107 23.252 1.00 85.44 85 PRO A CA 1
ATOM 639 C C . PRO A 1 85 ? 5.637 -1.411 21.761 1.00 85.44 85 PRO A C 1
ATOM 641 O O . PRO A 1 85 ? 5.074 -2.369 21.229 1.00 85.44 85 PRO A O 1
ATOM 644 N N . PHE A 1 86 ? 6.453 -0.605 21.074 1.00 82.50 86 PHE A N 1
ATOM 645 C CA . PHE A 1 86 ? 6.610 -0.688 19.616 1.00 82.50 86 PHE A CA 1
ATOM 646 C C . PHE A 1 86 ? 7.059 -2.077 19.153 1.00 82.50 86 PHE A C 1
ATOM 648 O O . PHE A 1 86 ? 6.524 -2.606 18.184 1.00 82.50 86 PHE A O 1
ATOM 655 N N . GLU A 1 87 ? 8.004 -2.680 19.863 1.00 79.12 87 GLU A N 1
ATOM 656 C CA . GLU A 1 87 ? 8.578 -3.985 19.551 1.00 79.12 87 GLU A CA 1
ATOM 657 C C . GLU A 1 87 ? 7.506 -5.080 19.580 1.00 79.12 87 GLU A C 1
ATOM 659 O O . GLU A 1 87 ? 7.459 -5.922 18.686 1.00 79.12 87 GLU A O 1
ATOM 664 N N . VAL A 1 88 ? 6.590 -5.020 20.548 1.00 79.12 88 VAL A N 1
ATOM 665 C CA . VAL A 1 88 ? 5.502 -5.994 20.703 1.00 79.12 88 VAL A CA 1
ATOM 666 C C . VAL A 1 88 ? 4.430 -5.775 19.631 1.00 79.12 88 VAL A C 1
ATOM 668 O O . VAL A 1 88 ? 4.081 -6.712 18.911 1.00 79.12 88 VAL A O 1
ATOM 671 N N . ALA A 1 89 ? 3.980 -4.528 19.456 1.00 82.06 89 ALA A N 1
ATOM 672 C CA . ALA A 1 89 ? 2.952 -4.169 18.477 1.00 82.06 89 ALA A CA 1
ATOM 673 C C . ALA A 1 89 ? 3.410 -4.394 17.029 1.00 82.06 89 ALA A C 1
ATOM 675 O O . ALA A 1 89 ? 2.597 -4.672 16.154 1.00 82.06 89 ALA A O 1
ATOM 676 N N . SER A 1 90 ? 4.712 -4.281 16.752 1.00 79.06 90 SER A N 1
ATOM 677 C CA . SER A 1 90 ? 5.236 -4.351 15.388 1.00 79.06 90 SER A CA 1
ATOM 678 C C . SER A 1 90 ? 4.976 -5.692 14.706 1.00 79.06 90 SER A C 1
ATOM 680 O O . SER A 1 90 ? 4.659 -5.696 13.524 1.00 79.06 90 SER A O 1
ATOM 682 N N . SER A 1 91 ? 5.034 -6.808 15.439 1.00 76.00 91 SER A N 1
ATOM 683 C CA . SER A 1 91 ? 4.739 -8.137 14.885 1.00 76.00 91 SER A CA 1
ATOM 684 C C . SER A 1 91 ? 3.259 -8.300 14.523 1.00 76.00 91 SER A C 1
ATOM 686 O O . SER A 1 91 ? 2.932 -8.856 13.477 1.00 76.00 91 SER A O 1
ATOM 688 N N . ARG A 1 92 ? 2.363 -7.749 15.348 1.00 84.38 92 ARG A N 1
ATOM 689 C CA . ARG A 1 92 ? 0.909 -7.777 15.143 1.00 84.38 92 ARG A CA 1
ATOM 690 C C . ARG A 1 92 ? 0.445 -6.776 14.095 1.00 84.38 92 ARG A C 1
ATOM 692 O O . ARG A 1 92 ? -0.480 -7.062 13.352 1.00 84.38 92 ARG A O 1
ATOM 699 N N . ALA A 1 93 ? 1.122 -5.637 13.965 1.00 85.12 93 ALA A N 1
ATOM 700 C CA . ALA A 1 93 ? 0.790 -4.620 12.972 1.00 85.12 93 ALA A CA 1
ATOM 701 C C . ALA A 1 93 ? 0.727 -5.203 11.551 1.00 85.12 93 ALA A C 1
ATOM 703 O O . ALA A 1 93 ? -0.114 -4.798 10.756 1.00 85.12 93 ALA A O 1
ATOM 704 N N . TRP A 1 94 ? 1.566 -6.193 11.243 1.00 85.06 94 TRP A N 1
ATOM 705 C CA . TRP A 1 94 ? 1.610 -6.845 9.936 1.00 85.06 94 TRP A CA 1
ATOM 706 C C . TRP A 1 94 ? 0.398 -7.710 9.595 1.00 85.06 94 TRP A C 1
ATOM 708 O O . TRP A 1 94 ? 0.172 -7.940 8.412 1.00 85.06 94 TRP A O 1
ATOM 718 N N . SER A 1 95 ? -0.407 -8.147 10.570 1.00 87.62 95 SER A N 1
ATOM 719 C CA . SER A 1 95 ? -1.712 -8.756 10.267 1.00 87.62 95 SER A CA 1
ATOM 720 C C . SER A 1 95 ? -2.759 -7.707 9.884 1.00 87.62 95 SER A C 1
ATOM 722 O O . SER A 1 95 ? -3.784 -8.034 9.295 1.00 87.62 95 SER A O 1
ATOM 724 N N . ARG A 1 96 ? -2.502 -6.431 10.201 1.00 91.88 96 ARG A N 1
ATOM 725 C CA . ARG A 1 96 ? -3.412 -5.303 9.957 1.00 91.88 96 ARG A CA 1
ATOM 726 C C . ARG A 1 96 ? -2.987 -4.416 8.800 1.00 91.88 96 ARG A C 1
ATOM 728 O O . ARG A 1 96 ? -3.743 -3.518 8.426 1.00 91.88 96 ARG A O 1
ATOM 735 N N . MET A 1 97 ? -1.805 -4.651 8.229 1.00 93.31 97 MET A N 1
ATOM 736 C CA . MET A 1 97 ? -1.348 -3.908 7.064 1.00 93.31 97 MET A CA 1
ATOM 737 C C . MET A 1 97 ? -0.579 -4.725 6.034 1.00 93.31 97 MET A C 1
ATOM 739 O O . MET A 1 97 ? 0.118 -5.687 6.354 1.00 93.31 97 MET A O 1
ATOM 743 N N . MET A 1 98 ? -0.620 -4.223 4.803 1.00 92.50 98 MET A N 1
ATOM 744 C CA . MET A 1 98 ? 0.320 -4.571 3.745 1.00 92.50 98 MET A CA 1
ATOM 745 C C . MET A 1 98 ? 1.138 -3.345 3.349 1.00 92.50 98 MET A C 1
ATOM 747 O O . MET A 1 98 ? 0.606 -2.242 3.250 1.00 92.50 98 MET A O 1
ATOM 751 N N . CYS A 1 99 ? 2.420 -3.537 3.066 1.00 90.62 99 CYS A N 1
ATOM 752 C CA . CYS A 1 99 ? 3.269 -2.545 2.423 1.00 90.62 99 CYS A CA 1
ATOM 753 C C . CYS A 1 99 ? 3.617 -3.037 1.018 1.00 90.62 99 CYS A C 1
ATOM 755 O O . CYS A 1 99 ? 4.190 -4.111 0.866 1.00 90.62 99 CYS A O 1
ATOM 757 N N . ALA A 1 100 ? 3.306 -2.251 -0.006 1.00 90.69 100 ALA A N 1
ATOM 758 C CA . ALA A 1 100 ? 3.538 -2.593 -1.405 1.00 90.69 100 ALA A CA 1
ATOM 759 C C . ALA A 1 100 ? 4.277 -1.472 -2.145 1.00 90.69 100 ALA A C 1
ATOM 761 O O . ALA A 1 100 ? 4.400 -0.356 -1.643 1.00 90.69 100 ALA A O 1
ATOM 762 N N . ASN A 1 101 ? 4.753 -1.754 -3.359 1.00 88.12 101 ASN A N 1
ATOM 763 C CA . ASN A 1 101 ? 5.262 -0.732 -4.275 1.00 88.12 101 ASN A CA 1
ATOM 764 C C . ASN A 1 101 ? 4.518 -0.773 -5.613 1.00 88.12 101 ASN A C 1
ATOM 766 O O . ASN A 1 101 ? 4.237 -1.849 -6.150 1.00 88.12 101 ASN A O 1
ATOM 770 N N . LEU A 1 102 ? 4.246 0.405 -6.179 1.00 87.75 102 LEU A N 1
ATOM 771 C CA . LEU A 1 102 ? 3.698 0.534 -7.534 1.00 87.75 102 LEU A CA 1
ATOM 772 C C . LEU A 1 102 ? 4.654 -0.064 -8.563 1.00 87.75 102 LEU A C 1
ATOM 774 O O . LEU A 1 102 ? 4.272 -0.922 -9.357 1.00 87.75 102 LEU A O 1
ATOM 778 N N . ALA A 1 103 ? 5.906 0.376 -8.509 1.00 86.50 103 ALA A N 1
ATOM 779 C CA . ALA A 1 103 ? 6.977 -0.081 -9.365 1.00 86.50 103 ALA A CA 1
ATOM 780 C C . ALA A 1 103 ? 7.835 -1.095 -8.579 1.00 86.50 103 ALA A C 1
ATOM 782 O O . ALA A 1 103 ? 8.350 -0.755 -7.513 1.00 86.50 103 ALA A O 1
ATOM 783 N N . PRO A 1 104 ? 7.959 -2.347 -9.052 1.00 81.31 104 PRO A N 1
ATOM 784 C CA . PRO A 1 104 ? 8.568 -3.438 -8.285 1.00 81.31 104 PRO A CA 1
ATOM 785 C C . PRO A 1 104 ? 10.102 -3.385 -8.229 1.00 81.31 104 PRO A C 1
ATOM 787 O O . PRO A 1 104 ? 10.699 -4.016 -7.364 1.00 81.31 104 PRO A O 1
ATOM 790 N N . LEU A 1 105 ? 10.744 -2.629 -9.123 1.00 78.56 105 LEU A N 1
ATOM 791 C CA . LEU A 1 105 ? 12.192 -2.423 -9.174 1.00 78.56 105 LEU A CA 1
ATOM 792 C C . LEU A 1 105 ? 12.572 -1.010 -8.669 1.00 78.56 105 LEU A C 1
ATOM 794 O O . LEU A 1 105 ? 11.843 -0.049 -8.940 1.00 78.56 105 LEU A O 1
ATOM 798 N N . PRO A 1 106 ? 13.708 -0.859 -7.961 1.00 72.31 106 PRO A N 1
ATOM 799 C CA . PRO A 1 106 ? 14.252 0.411 -7.490 1.00 72.31 106 PRO A CA 1
ATOM 800 C C . PRO A 1 106 ? 14.619 1.357 -8.642 1.00 72.31 106 PRO A C 1
ATOM 802 O O . PRO A 1 106 ? 14.729 0.967 -9.808 1.00 72.31 106 PRO A O 1
ATOM 805 N N . ARG A 1 107 ? 14.808 2.640 -8.304 1.00 63.47 107 ARG A N 1
ATOM 806 C CA . ARG A 1 107 ? 15.179 3.682 -9.275 1.00 63.47 107 ARG A CA 1
ATOM 807 C C . ARG A 1 107 ? 16.559 3.440 -9.890 1.00 63.47 107 ARG A C 1
ATOM 809 O O . ARG A 1 107 ? 17.470 3.047 -9.163 1.00 63.47 107 ARG A O 1
ATOM 816 N N . PRO A 1 108 ? 16.794 3.894 -11.136 1.00 51.50 108 PRO A N 1
ATOM 817 C CA . PRO A 1 108 ? 18.104 3.849 -11.790 1.00 51.50 108 PRO A CA 1
ATOM 818 C C . PRO A 1 108 ? 19.247 4.496 -10.984 1.00 51.50 108 PRO A C 1
ATOM 820 O O . PRO A 1 108 ? 20.391 4.067 -11.053 1.00 51.50 108 PRO A O 1
ATOM 823 N N . GLY A 1 109 ? 18.946 5.516 -10.169 1.00 48.91 109 GLY A N 1
ATOM 824 C CA . GLY A 1 109 ? 19.935 6.162 -9.292 1.00 48.91 109 GLY A CA 1
ATOM 825 C C . GLY A 1 109 ? 20.346 5.341 -8.058 1.00 48.91 109 GLY A C 1
ATOM 826 O O . GLY A 1 109 ? 21.235 5.762 -7.325 1.00 48.91 109 GLY A O 1
ATOM 827 N N . GLN A 1 110 ? 19.689 4.207 -7.799 1.00 49.31 110 GLN A N 1
ATOM 828 C CA . GLN A 1 110 ? 20.003 3.254 -6.720 1.00 49.31 110 GLN A CA 1
ATOM 829 C C . GLN A 1 110 ? 20.249 1.828 -7.235 1.00 49.31 110 GLN A C 1
ATOM 831 O O . GLN A 1 110 ? 20.764 0.992 -6.499 1.00 49.31 110 GLN A O 1
ATOM 836 N N . SER A 1 111 ? 19.927 1.559 -8.498 1.00 44.81 111 SER A N 1
ATOM 837 C CA . SER A 1 111 ? 20.188 0.305 -9.193 1.00 44.81 111 SER A CA 1
ATOM 838 C C . SER A 1 111 ? 20.612 0.603 -10.624 1.00 44.81 111 SER A C 1
ATOM 840 O O . SER A 1 111 ? 19.876 1.266 -11.348 1.00 44.81 111 SER A O 1
ATOM 842 N N . VAL A 1 112 ? 21.770 0.083 -11.027 1.00 48.41 112 VAL A N 1
ATOM 843 C CA . VAL A 1 112 ? 22.283 0.021 -12.409 1.00 48.41 112 VAL A CA 1
ATOM 844 C C . VAL A 1 112 ? 21.115 -0.119 -13.420 1.00 48.41 112 VAL A C 1
ATOM 846 O O . VAL A 1 112 ? 20.245 -0.962 -13.192 1.00 48.41 112 VAL A O 1
ATOM 849 N N . PRO A 1 113 ? 21.049 0.720 -14.480 1.00 53.09 113 PRO A N 1
ATOM 850 C CA . PRO A 1 113 ? 19.892 0.991 -15.357 1.00 53.09 113 PRO A CA 1
ATOM 851 C C . PRO A 1 113 ? 18.850 -0.126 -15.421 1.00 53.09 113 PRO A C 1
ATOM 853 O O . PRO A 1 113 ? 19.067 -1.066 -16.172 1.00 53.09 113 PRO A O 1
ATOM 856 N N . HIS A 1 114 ? 17.783 -0.047 -14.602 1.00 60.25 114 HIS A N 1
ATOM 857 C CA . HIS A 1 114 ? 16.684 -1.031 -14.453 1.00 60.25 114 HIS A CA 1
ATOM 858 C C . HIS A 1 114 ? 17.033 -2.467 -14.888 1.00 60.25 114 HIS A C 1
ATOM 860 O O . HIS A 1 114 ? 16.272 -3.127 -15.593 1.00 60.25 114 HIS A O 1
ATOM 866 N N . LEU A 1 115 ? 18.225 -2.926 -14.496 1.00 64.38 115 LEU A N 1
ATOM 867 C CA . LEU A 1 115 ? 18.771 -4.243 -14.791 1.00 64.38 115 LEU A CA 1
ATOM 868 C C . LEU A 1 115 ? 18.715 -4.667 -16.277 1.00 64.38 115 LEU A C 1
ATOM 870 O O . LEU A 1 115 ? 18.763 -5.867 -16.539 1.00 64.38 115 LEU A O 1
ATOM 874 N N . GLY A 1 116 ? 18.682 -3.715 -17.223 1.00 66.62 116 GLY A N 1
ATOM 875 C CA . GLY A 1 116 ? 18.653 -3.938 -18.679 1.00 66.62 116 GLY A CA 1
ATOM 876 C C . GLY A 1 116 ? 17.415 -3.409 -19.418 1.00 66.62 116 GLY A C 1
ATOM 877 O O . GLY A 1 116 ? 17.405 -3.440 -20.645 1.00 66.62 116 GLY A O 1
ATOM 878 N N . ILE A 1 117 ? 16.393 -2.907 -18.714 1.00 74.06 117 ILE A N 1
ATOM 879 C CA . ILE A 1 117 ? 15.154 -2.396 -19.330 1.00 74.06 117 ILE A CA 1
ATOM 880 C C . ILE A 1 117 ? 15.253 -0.875 -19.562 1.00 74.06 117 ILE A C 1
ATOM 882 O O . ILE A 1 117 ? 15.606 -0.148 -18.627 1.00 74.06 117 ILE A O 1
ATOM 886 N N . PRO A 1 118 ? 14.895 -0.349 -20.749 1.00 80.38 118 PRO A N 1
ATOM 887 C CA . PRO A 1 118 ? 14.747 1.091 -20.951 1.00 80.38 118 PRO A CA 1
ATOM 888 C C . PRO A 1 118 ? 13.728 1.713 -19.979 1.00 80.38 118 PRO A C 1
ATOM 890 O O . PRO A 1 118 ? 12.672 1.144 -19.705 1.00 80.38 118 PRO A O 1
ATOM 893 N N . GLU A 1 119 ? 14.010 2.915 -19.464 1.00 79.12 119 GLU A N 1
ATOM 894 C CA . GLU A 1 119 ? 13.143 3.596 -18.483 1.00 79.12 119 GLU A CA 1
ATOM 895 C C . GLU A 1 119 ? 11.715 3.841 -19.008 1.00 79.12 119 GLU A C 1
ATOM 897 O O . GLU A 1 119 ? 10.750 3.749 -18.242 1.00 79.12 119 GLU A O 1
ATOM 902 N N . SER A 1 120 ? 11.572 4.123 -20.309 1.00 83.00 120 SER A N 1
ATOM 903 C CA . SER A 1 120 ? 10.278 4.274 -20.986 1.00 83.00 120 SER A CA 1
ATOM 904 C C . SER A 1 120 ? 9.450 2.998 -20.908 1.00 83.00 120 SER A C 1
ATOM 906 O O . SER A 1 120 ? 8.278 3.046 -20.534 1.00 83.00 120 SER A O 1
ATOM 908 N N . ASP A 1 121 ? 10.082 1.866 -21.202 1.00 84.19 121 ASP A N 1
ATOM 909 C CA . ASP A 1 121 ? 9.435 0.564 -21.303 1.00 84.19 121 ASP A CA 1
ATOM 910 C C . ASP A 1 121 ? 9.059 0.080 -19.909 1.00 84.19 121 ASP A C 1
ATOM 912 O O . ASP A 1 121 ? 7.929 -0.338 -19.675 1.00 84.19 121 ASP A O 1
ATOM 916 N N . TYR A 1 122 ? 9.958 0.253 -18.937 1.00 84.06 122 TYR A N 1
ATOM 917 C CA . TYR A 1 122 ? 9.657 -0.019 -17.538 1.00 84.06 122 TYR A CA 1
ATOM 918 C C . TYR A 1 122 ? 8.481 0.830 -17.029 1.00 84.06 122 TYR A C 1
ATOM 920 O O . TYR A 1 122 ? 7.542 0.305 -16.430 1.00 84.06 122 TYR A O 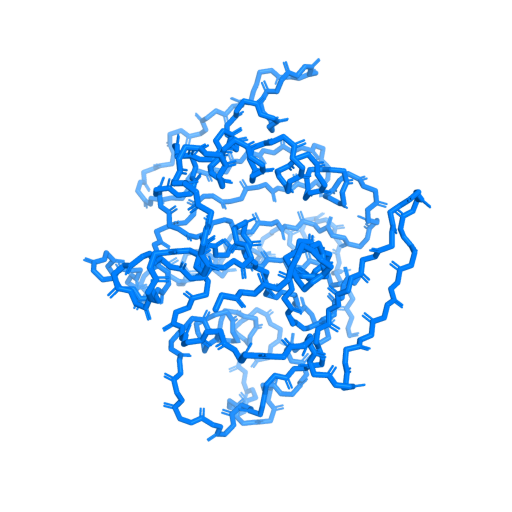1
ATOM 928 N N . THR A 1 123 ? 8.481 2.136 -17.313 1.00 83.88 123 THR A N 1
ATOM 929 C CA . THR A 1 123 ? 7.387 3.034 -16.913 1.00 83.88 123 THR A CA 1
ATOM 930 C C . THR A 1 123 ? 6.063 2.644 -17.576 1.00 83.88 123 THR A C 1
ATOM 932 O O . THR A 1 123 ? 5.022 2.671 -16.916 1.00 83.88 123 THR A O 1
ATOM 935 N N . ALA A 1 124 ? 6.089 2.259 -18.856 1.00 86.06 124 ALA A N 1
ATOM 936 C CA . ALA A 1 124 ? 4.919 1.770 -19.578 1.00 86.06 124 ALA A CA 1
ATOM 937 C C . ALA A 1 124 ? 4.386 0.469 -18.964 1.00 86.06 124 ALA A C 1
ATOM 939 O O . ALA A 1 124 ? 3.194 0.377 -18.685 1.00 86.06 124 ALA A O 1
ATOM 940 N N . ARG A 1 125 ? 5.260 -0.493 -18.652 1.00 87.69 125 ARG A N 1
ATOM 941 C CA . ARG A 1 125 ? 4.877 -1.744 -17.985 1.00 87.69 125 ARG A CA 1
ATOM 942 C C . ARG A 1 125 ? 4.263 -1.509 -16.610 1.00 87.69 125 ARG A C 1
ATOM 944 O O . ARG A 1 125 ? 3.218 -2.072 -16.305 1.00 87.69 125 ARG A O 1
ATOM 951 N N . VAL A 1 126 ? 4.828 -0.626 -15.783 1.00 88.88 126 VAL A N 1
ATOM 952 C CA . VAL A 1 126 ? 4.214 -0.274 -14.485 1.00 88.88 126 VAL A CA 1
ATOM 953 C C . VAL A 1 126 ? 2.806 0.306 -14.683 1.00 88.88 126 VAL A C 1
ATOM 955 O O . VAL A 1 126 ? 1.874 -0.091 -13.983 1.00 88.88 126 VAL A O 1
ATOM 958 N N . ARG A 1 127 ? 2.626 1.202 -15.662 1.00 87.62 127 ARG A N 1
ATOM 959 C CA . ARG A 1 127 ? 1.323 1.807 -15.991 1.00 87.62 127 ARG A CA 1
ATOM 960 C C . ARG A 1 127 ? 0.296 0.793 -16.500 1.00 87.62 127 ARG A C 1
ATOM 962 O O . ARG A 1 127 ? -0.869 0.900 -16.139 1.00 87.62 127 ARG A O 1
ATOM 969 N N . LEU A 1 128 ? 0.712 -0.150 -17.342 1.00 88.06 128 LEU A N 1
ATOM 970 C CA . LEU A 1 128 ? -0.183 -1.083 -18.035 1.00 88.06 128 LEU A CA 1
ATOM 971 C C . LEU A 1 128 ? -0.442 -2.375 -17.250 1.00 88.06 128 LEU A C 1
ATOM 973 O O . LEU A 1 128 ? -1.504 -2.971 -17.395 1.00 88.06 128 LEU A O 1
ATOM 977 N N . GLU A 1 129 ? 0.498 -2.801 -16.407 1.00 88.56 129 GLU A N 1
ATOM 978 C CA . GLU A 1 129 ? 0.413 -4.066 -15.667 1.00 88.56 129 GLU A CA 1
ATOM 979 C C . GLU A 1 129 ? 0.138 -3.824 -14.175 1.00 88.56 129 GLU A C 1
ATOM 981 O O . GLU A 1 129 ? -0.833 -4.340 -13.618 1.00 88.56 129 GLU A O 1
ATOM 986 N N . ARG A 1 130 ? 0.963 -3.003 -13.507 1.00 88.44 130 ARG A N 1
ATOM 987 C CA . ARG A 1 130 ? 0.957 -2.889 -12.035 1.00 88.44 130 ARG A CA 1
ATOM 988 C C . ARG A 1 130 ? -0.166 -2.030 -11.488 1.00 88.44 130 ARG A C 1
ATOM 990 O O . ARG A 1 130 ? -0.813 -2.423 -10.519 1.00 88.44 130 ARG A O 1
ATOM 997 N N . VAL A 1 131 ? -0.399 -0.859 -12.073 1.00 88.81 131 VAL A N 1
ATOM 998 C CA . VAL A 1 131 ? -1.465 0.033 -11.596 1.00 88.81 131 VAL A CA 1
ATOM 999 C C . VAL A 1 131 ? -2.851 -0.606 -11.776 1.00 88.81 131 VAL A C 1
ATOM 1001 O O . VAL A 1 131 ? -3.606 -0.616 -10.802 1.00 88.81 131 VAL A O 1
ATOM 1004 N N . PRO A 1 132 ? -3.182 -1.230 -12.927 1.00 88.81 132 PRO A N 1
ATOM 1005 C CA . PRO A 1 132 ? -4.432 -1.971 -13.078 1.00 88.81 132 PRO A CA 1
ATOM 1006 C C . PRO A 1 132 ? -4.555 -3.158 -12.122 1.00 88.81 132 PRO A C 1
ATOM 1008 O O . PRO A 1 132 ? -5.641 -3.376 -11.591 1.00 88.81 132 PRO A O 1
ATOM 1011 N N . LEU A 1 133 ? -3.468 -3.895 -11.856 1.00 89.25 133 LEU A N 1
ATOM 1012 C CA . LEU A 1 133 ? -3.463 -4.962 -10.850 1.00 89.25 133 LEU A CA 1
ATOM 1013 C C . LEU A 1 133 ? -3.821 -4.420 -9.459 1.00 89.25 133 LEU A C 1
ATOM 1015 O O . LEU A 1 133 ? -4.741 -4.926 -8.824 1.00 89.25 133 LEU A O 1
ATOM 1019 N N . LEU A 1 134 ? -3.149 -3.362 -8.996 1.00 90.75 134 LEU A N 1
ATOM 1020 C CA . LEU A 1 134 ? -3.431 -2.751 -7.691 1.00 90.75 134 LEU A CA 1
ATOM 1021 C C . LEU A 1 134 ? -4.860 -2.209 -7.599 1.00 90.75 134 LEU A C 1
ATOM 1023 O O . LEU A 1 134 ? -5.504 -2.371 -6.565 1.00 90.75 134 LEU A O 1
ATOM 1027 N N . HIS A 1 135 ? -5.376 -1.611 -8.673 1.00 89.88 135 HIS A N 1
ATOM 1028 C CA . HIS A 1 135 ? -6.762 -1.155 -8.730 1.00 89.88 135 HIS A CA 1
ATOM 1029 C C . HIS A 1 135 ? -7.760 -2.323 -8.667 1.00 89.88 135 HIS A C 1
ATOM 1031 O O . HIS A 1 135 ? -8.727 -2.254 -7.908 1.00 89.88 135 HIS A O 1
ATOM 1037 N N . ARG A 1 136 ? -7.518 -3.425 -9.395 1.00 89.75 136 ARG A N 1
ATOM 1038 C CA . ARG A 1 136 ? -8.343 -4.641 -9.284 1.00 89.75 136 ARG A CA 1
ATOM 1039 C C . ARG A 1 136 ? -8.330 -5.179 -7.861 1.00 89.75 136 ARG A C 1
ATOM 1041 O O . ARG A 1 136 ? -9.401 -5.338 -7.290 1.00 89.75 136 ARG A O 1
ATOM 1048 N N . LEU A 1 137 ? -7.150 -5.367 -7.269 1.00 91.62 137 LEU A N 1
ATOM 1049 C CA . LEU A 1 137 ? -7.001 -5.847 -5.891 1.00 91.62 137 LEU A CA 1
ATOM 1050 C C . LEU A 1 137 ? -7.729 -4.946 -4.891 1.00 91.62 137 LEU A C 1
ATOM 1052 O O . LEU A 1 137 ? -8.436 -5.446 -4.020 1.00 91.62 137 LEU A O 1
ATOM 1056 N N . PHE A 1 138 ? -7.637 -3.626 -5.066 1.00 91.62 138 PHE A N 1
ATOM 1057 C CA . PHE A 1 138 ? -8.384 -2.658 -4.267 1.00 91.62 138 PHE A CA 1
ATOM 1058 C C . PHE A 1 138 ? -9.901 -2.863 -4.353 1.00 91.62 138 PHE A C 1
ATOM 1060 O O . PHE A 1 138 ? -10.589 -2.754 -3.344 1.00 91.62 138 PHE A O 1
ATOM 1067 N N . ARG A 1 139 ? -10.433 -3.206 -5.531 1.00 88.31 139 ARG A N 1
ATOM 1068 C CA . ARG A 1 139 ? -11.867 -3.471 -5.722 1.00 88.31 139 ARG A CA 1
ATOM 1069 C C . ARG A 1 139 ? -12.295 -4.866 -5.263 1.00 88.31 139 ARG A C 1
ATOM 1071 O O . ARG A 1 139 ? -13.434 -5.030 -4.821 1.00 88.31 139 ARG A O 1
ATOM 1078 N N . THR A 1 140 ? -11.427 -5.867 -5.382 1.00 89.31 140 THR A N 1
ATOM 1079 C CA . THR A 1 140 ? -11.791 -7.279 -5.187 1.00 89.31 140 THR A CA 1
ATOM 1080 C C . THR A 1 140 ? -11.514 -7.799 -3.789 1.00 89.31 140 THR A C 1
ATOM 1082 O O . THR A 1 140 ? -12.196 -8.725 -3.368 1.00 89.31 140 THR A O 1
ATOM 1085 N N . LEU A 1 141 ? -10.536 -7.249 -3.064 1.00 91.12 141 LEU A N 1
ATOM 1086 C CA . LEU A 1 141 ? -10.243 -7.674 -1.696 1.00 91.12 141 LEU A CA 1
ATOM 1087 C C . LEU A 1 141 ? -11.305 -7.090 -0.753 1.00 91.12 141 LEU A C 1
ATOM 1089 O O . LEU A 1 141 ? -11.371 -5.866 -0.598 1.00 91.12 141 LEU A O 1
ATOM 1093 N N . PRO A 1 142 ? -12.176 -7.915 -0.143 1.00 89.56 142 PRO A N 1
ATOM 1094 C CA . PRO A 1 142 ? -13.289 -7.396 0.651 1.00 89.56 142 PRO A CA 1
ATOM 1095 C C . PRO A 1 142 ? -12.827 -6.780 1.976 1.00 89.56 142 PRO A C 1
ATOM 1097 O O . PRO A 1 142 ? -13.484 -5.881 2.488 1.00 89.56 142 PRO A O 1
ATOM 1100 N N . GLN A 1 143 ? -11.690 -7.227 2.516 1.00 91.75 143 GLN A N 1
ATOM 1101 C CA . GLN A 1 143 ? -11.132 -6.691 3.757 1.00 91.75 143 GLN A CA 1
ATOM 1102 C C . GLN A 1 143 ? -10.492 -5.317 3.563 1.00 91.75 143 GLN A C 1
ATOM 1104 O O . GLN A 1 143 ? -10.474 -4.531 4.501 1.00 91.75 143 GLN A O 1
ATOM 1109 N N . LEU A 1 144 ? -9.971 -5.018 2.368 1.00 93.94 144 LEU A N 1
ATOM 1110 C CA . LEU A 1 144 ? -9.218 -3.797 2.099 1.00 93.94 144 LEU A CA 1
ATOM 1111 C C . LEU A 1 144 ? -10.138 -2.569 2.136 1.00 93.94 144 LEU A C 1
ATOM 1113 O O . LEU A 1 144 ? -10.995 -2.399 1.268 1.00 93.94 144 LEU A O 1
ATOM 1117 N N . ARG A 1 145 ? -9.935 -1.703 3.136 1.00 95.00 145 ARG A N 1
ATOM 1118 C CA . ARG A 1 145 ? -10.715 -0.477 3.383 1.00 95.00 145 ARG A CA 1
ATOM 1119 C C . ARG A 1 145 ? -9.982 0.775 2.957 1.00 95.00 145 ARG A C 1
ATOM 1121 O O . ARG A 1 145 ? -10.589 1.687 2.401 1.00 95.00 145 ARG A O 1
ATOM 1128 N N . VAL A 1 146 ? -8.680 0.840 3.210 1.00 95.56 146 VAL A N 1
ATOM 1129 C CA . VAL A 1 146 ? -7.891 2.029 2.901 1.00 95.56 146 VAL A CA 1
ATOM 1130 C C . VAL A 1 146 ? -6.589 1.647 2.224 1.00 95.56 146 VAL A C 1
ATOM 1132 O O . VAL A 1 146 ? -5.826 0.829 2.726 1.00 95.56 146 VAL A O 1
ATOM 1135 N N . MET A 1 147 ? -6.308 2.298 1.100 1.00 94.88 147 MET A N 1
ATOM 1136 C CA . MET A 1 147 ? -5.006 2.262 0.449 1.00 94.88 147 MET A CA 1
ATOM 1137 C C . MET A 1 147 ? -4.363 3.646 0.558 1.00 94.88 147 MET A C 1
ATOM 1139 O O . MET A 1 147 ? -4.905 4.636 0.080 1.00 94.88 147 MET A O 1
ATOM 1143 N N . VAL A 1 148 ? -3.200 3.728 1.193 1.00 92.62 148 VAL A N 1
ATOM 1144 C CA . VAL A 1 148 ? -2.407 4.948 1.349 1.00 92.62 148 VAL A CA 1
ATOM 1145 C C . VAL A 1 148 ? -1.275 4.921 0.332 1.00 92.62 148 VAL A C 1
ATOM 1147 O O . VAL A 1 148 ? -0.268 4.246 0.532 1.00 92.62 148 VAL A O 1
ATOM 1150 N N . VAL A 1 149 ? -1.410 5.675 -0.755 1.00 89.94 149 VAL A N 1
ATOM 1151 C CA . VAL A 1 149 ? -0.341 5.853 -1.744 1.00 89.94 149 VAL A CA 1
ATOM 1152 C C . VAL A 1 149 ? 0.565 6.979 -1.265 1.00 89.94 149 VAL A C 1
ATOM 1154 O O . VAL A 1 149 ? 0.165 8.144 -1.260 1.00 89.94 149 VAL A O 1
ATOM 1157 N N . HIS A 1 150 ? 1.790 6.651 -0.850 1.00 86.00 150 HIS A N 1
ATOM 1158 C CA . HIS A 1 150 ? 2.713 7.627 -0.277 1.00 86.00 150 HIS A CA 1
ATOM 1159 C C . HIS A 1 150 ? 3.842 8.017 -1.245 1.00 86.00 150 HIS A C 1
ATOM 1161 O O . HIS A 1 150 ? 4.682 7.214 -1.660 1.00 86.00 150 HIS A O 1
ATOM 1167 N N . GLY A 1 151 ? 3.908 9.314 -1.548 1.00 78.50 151 GLY A N 1
ATOM 1168 C CA . GLY A 1 151 ? 4.868 9.928 -2.460 1.00 78.50 151 GLY A CA 1
ATOM 1169 C C . GLY A 1 151 ? 4.186 10.493 -3.701 1.00 78.50 151 GLY A C 1
ATOM 1170 O O . GLY A 1 151 ? 3.897 9.768 -4.640 1.00 78.50 151 GLY A O 1
ATOM 1171 N N . HIS A 1 152 ? 4.009 11.816 -3.755 1.00 69.25 152 HIS A N 1
ATOM 1172 C CA . HIS A 1 152 ? 3.309 12.519 -4.843 1.00 69.25 152 HIS A CA 1
ATOM 1173 C C . HIS A 1 152 ? 3.763 12.155 -6.268 1.00 69.25 152 HIS A C 1
ATOM 1175 O O . HIS A 1 152 ? 2.975 12.213 -7.211 1.00 69.25 152 HIS A O 1
ATOM 1181 N N . SER A 1 153 ? 5.029 11.772 -6.447 1.00 67.00 153 SER A N 1
ATOM 1182 C CA . SER A 1 153 ? 5.551 11.344 -7.746 1.00 67.00 153 SER A CA 1
ATOM 1183 C C . SER A 1 153 ? 4.905 10.050 -8.250 1.00 67.00 153 SER A C 1
ATOM 1185 O O . SER A 1 153 ? 4.743 9.917 -9.457 1.00 67.00 153 SER A O 1
ATOM 1187 N N . ALA A 1 154 ? 4.497 9.134 -7.365 1.00 64.69 154 ALA A N 1
ATOM 1188 C CA . ALA A 1 154 ? 3.772 7.913 -7.718 1.00 64.69 154 ALA A CA 1
ATOM 1189 C C . ALA A 1 154 ? 2.474 8.225 -8.468 1.00 64.69 154 ALA A C 1
ATOM 1191 O O . ALA A 1 154 ? 2.238 7.699 -9.554 1.00 64.69 154 ALA A O 1
ATOM 1192 N N . TRP A 1 155 ? 1.698 9.158 -7.912 1.00 68.31 155 TRP A N 1
ATOM 1193 C CA . TRP A 1 155 ? 0.415 9.594 -8.450 1.00 68.31 155 TRP A CA 1
ATOM 1194 C C . TRP A 1 155 ? 0.524 10.142 -9.878 1.00 68.31 155 TRP A C 1
ATOM 1196 O O . TRP A 1 155 ? -0.297 9.815 -10.729 1.00 68.31 155 TRP A O 1
ATOM 1206 N N . ARG A 1 156 ? 1.564 10.945 -10.154 1.00 70.06 156 ARG A N 1
ATOM 1207 C CA . ARG A 1 156 ? 1.765 11.603 -11.459 1.00 70.06 156 ARG A CA 1
ATOM 1208 C C . ARG A 1 156 ? 2.520 10.742 -12.473 1.00 70.06 156 ARG A C 1
ATOM 1210 O O . ARG A 1 156 ? 2.227 10.790 -13.661 1.00 70.06 156 ARG A O 1
ATOM 1217 N N . ARG A 1 157 ? 3.538 9.994 -12.038 1.00 72.06 157 ARG A N 1
ATOM 1218 C CA . ARG A 1 157 ? 4.472 9.313 -12.950 1.00 72.06 157 ARG A CA 1
ATOM 1219 C C . ARG A 1 157 ? 3.908 8.008 -13.500 1.00 72.06 157 ARG A C 1
ATOM 1221 O O . ARG A 1 157 ? 4.170 7.698 -14.659 1.00 72.06 157 ARG A O 1
ATOM 1228 N N . TYR A 1 158 ? 3.132 7.265 -12.717 1.00 76.88 158 TYR A N 1
ATOM 1229 C CA . TYR A 1 158 ? 2.679 5.921 -13.091 1.00 76.88 158 TYR A CA 1
ATOM 1230 C C . TYR A 1 158 ? 1.209 5.838 -13.499 1.00 76.88 158 TYR A C 1
ATOM 1232 O O . TYR A 1 158 ? 0.671 4.745 -13.582 1.00 76.88 158 TYR A O 1
ATOM 1240 N N . GLY A 1 159 ? 0.564 6.962 -13.807 1.00 73.38 159 GLY A N 1
ATOM 1241 C CA . GLY A 1 159 ? -0.804 6.931 -14.326 1.00 73.38 159 GLY A CA 1
ATOM 1242 C C . GLY A 1 159 ? -1.846 6.466 -13.296 1.00 73.38 159 GLY A C 1
ATOM 1243 O O . GLY A 1 159 ? -2.900 5.950 -13.661 1.00 73.38 159 GLY A O 1
ATOM 1244 N N . VAL A 1 160 ? -1.524 6.567 -11.996 1.00 77.69 160 VAL A N 1
ATOM 1245 C CA . VAL A 1 160 ? -2.408 6.099 -10.915 1.00 77.69 160 VAL A CA 1
ATOM 1246 C C . VAL A 1 160 ? -3.709 6.883 -10.944 1.00 77.69 160 VAL A C 1
ATOM 1248 O O . VAL A 1 160 ? -4.771 6.288 -10.813 1.00 77.69 160 VAL A O 1
ATOM 1251 N N . ARG A 1 161 ? -3.636 8.197 -11.188 1.00 76.44 161 ARG A N 1
ATOM 1252 C CA . ARG A 1 161 ? -4.819 9.050 -11.297 1.00 76.44 161 ARG A CA 1
ATOM 1253 C C . ARG A 1 161 ? -5.790 8.522 -12.342 1.00 76.44 161 ARG A C 1
ATOM 1255 O O . ARG A 1 161 ? -6.970 8.445 -12.062 1.00 76.44 161 ARG A O 1
ATOM 1262 N N . GLU A 1 162 ? -5.311 8.183 -13.524 1.00 78.00 162 GLU A N 1
ATOM 1263 C CA . GLU A 1 162 ? -6.126 7.804 -14.671 1.00 78.00 162 GLU A CA 1
ATOM 1264 C C . GLU A 1 162 ? -6.841 6.472 -14.422 1.00 78.00 162 GLU A C 1
ATOM 1266 O O . GLU A 1 162 ? -8.039 6.363 -14.659 1.00 78.00 162 GLU A O 1
ATOM 1271 N N . VAL A 1 163 ? -6.143 5.477 -13.871 1.00 77.88 163 VAL A N 1
ATOM 1272 C CA . VAL A 1 163 ? -6.733 4.155 -13.591 1.00 77.88 163 VAL A CA 1
ATOM 1273 C C . VAL A 1 163 ? -7.730 4.198 -12.437 1.00 77.88 163 VAL A C 1
ATOM 1275 O O . VAL A 1 163 ? -8.720 3.476 -12.443 1.00 77.88 163 VAL A O 1
ATOM 1278 N N . PHE A 1 164 ? -7.459 5.021 -11.432 1.00 74.06 164 PHE A N 1
ATOM 1279 C CA . PHE A 1 164 ? -8.317 5.106 -10.262 1.00 74.06 164 PHE A CA 1
ATOM 1280 C C . PHE A 1 164 ? -9.508 6.057 -10.515 1.00 74.06 164 PHE A C 1
ATOM 1282 O O . PHE A 1 164 ? -10.625 5.735 -10.143 1.00 74.06 164 PHE A O 1
ATOM 1289 N N . ASN A 1 165 ? -9.339 7.151 -11.260 1.00 69.81 165 ASN A N 1
ATOM 1290 C CA . ASN A 1 165 ? -10.372 8.170 -11.502 1.00 69.81 165 ASN A CA 1
ATOM 1291 C C . ASN A 1 165 ? -11.274 7.902 -12.729 1.00 69.81 165 ASN A C 1
ATOM 1293 O O . ASN A 1 165 ? -11.828 8.864 -13.262 1.00 69.81 165 ASN A O 1
ATOM 1297 N N . THR A 1 166 ? -11.363 6.671 -13.255 1.00 53.62 166 THR A N 1
ATOM 1298 C CA . THR A 1 166 ? -11.889 6.493 -14.620 1.00 53.62 166 THR A CA 1
ATOM 1299 C C . THR A 1 166 ? -13.409 6.552 -14.784 1.00 53.62 166 THR A C 1
ATOM 1301 O O . THR A 1 166 ? -13.778 7.322 -15.651 1.00 53.62 166 THR A O 1
ATOM 1304 N N . ASP A 1 167 ? -14.315 5.877 -14.042 1.00 50.31 167 ASP A N 1
ATOM 1305 C CA . ASP A 1 167 ? -15.660 5.694 -14.668 1.00 50.31 167 ASP A CA 1
ATOM 1306 C C . ASP A 1 167 ? -16.978 5.529 -13.860 1.00 50.31 167 ASP A C 1
ATOM 1308 O O . ASP A 1 167 ? -17.969 5.192 -14.495 1.00 50.31 167 ASP A O 1
ATOM 1312 N N . GLU A 1 168 ? -17.136 5.812 -12.552 1.00 41.88 168 GLU A N 1
ATOM 1313 C CA . GLU A 1 168 ? -18.510 5.719 -11.951 1.00 41.88 168 GLU A CA 1
ATOM 1314 C C . GLU A 1 168 ? -18.968 6.818 -10.981 1.00 41.88 168 GLU A C 1
ATOM 1316 O O . GLU A 1 168 ? -20.167 6.951 -10.755 1.00 41.88 168 GLU A O 1
ATOM 1321 N N . GLN A 1 169 ? -18.088 7.683 -10.480 1.00 43.25 169 GLN A N 1
ATOM 1322 C CA . GLN A 1 169 ? -18.465 8.953 -9.846 1.00 43.25 169 GLN A CA 1
ATOM 1323 C C . GLN A 1 169 ? -17.303 9.931 -10.037 1.00 43.25 169 GLN A C 1
ATOM 1325 O O . GLN A 1 169 ? -16.157 9.502 -9.916 1.00 43.25 169 GLN A O 1
ATOM 1330 N N . PRO A 1 170 ? -17.528 11.225 -10.327 1.00 42.38 170 PRO A N 1
ATOM 1331 C CA . PRO A 1 170 ? -16.457 12.207 -10.248 1.00 42.38 170 PRO A CA 1
ATOM 1332 C C . PRO A 1 170 ? -15.943 12.216 -8.809 1.00 42.38 170 PRO A C 1
ATOM 1334 O O . PRO A 1 170 ? -16.689 12.505 -7.873 1.00 42.38 170 PRO A O 1
ATOM 1337 N N . TRP A 1 171 ? -14.682 11.844 -8.618 1.00 46.53 171 TRP A N 1
ATOM 1338 C CA . TRP A 1 171 ? -14.092 11.791 -7.291 1.00 46.53 171 TRP A CA 1
ATOM 1339 C C . TRP A 1 171 ? -14.084 13.198 -6.712 1.00 46.53 171 TRP A C 1
ATOM 1341 O O . TRP A 1 171 ? -13.440 14.095 -7.265 1.00 46.53 171 TRP A O 1
ATOM 1351 N N . ALA A 1 172 ? -14.815 13.405 -5.615 1.00 41.56 172 ALA A N 1
ATOM 1352 C CA . ALA A 1 172 ? -14.766 14.662 -4.893 1.00 41.56 172 ALA A CA 1
ATOM 1353 C C . ALA A 1 172 ? -13.328 14.832 -4.407 1.00 41.56 172 ALA A C 1
ATOM 1355 O O . ALA A 1 172 ? -12.893 14.190 -3.453 1.00 41.56 172 ALA A O 1
ATOM 1356 N N . THR A 1 173 ? -12.560 15.670 -5.102 1.00 42.97 173 THR A N 1
ATOM 1357 C CA . THR A 1 173 ? -11.270 16.106 -4.591 1.00 42.97 173 THR A CA 1
ATOM 1358 C C . THR A 1 173 ? -11.633 17.024 -3.442 1.00 42.97 173 THR A C 1
ATOM 1360 O O . THR A 1 173 ? -11.948 18.190 -3.661 1.00 42.97 173 THR A O 1
ATOM 1363 N N . ILE A 1 174 ? -11.718 16.488 -2.226 1.00 42.19 174 ILE A N 1
ATOM 1364 C CA . ILE A 1 174 ? -11.870 17.351 -1.065 1.00 42.19 174 ILE A CA 1
ATOM 1365 C C . ILE A 1 174 ? -10.590 18.182 -1.053 1.00 42.19 174 ILE A C 1
ATOM 1367 O O . ILE A 1 174 ? -9.496 17.628 -0.906 1.00 42.19 174 ILE A O 1
ATOM 1371 N N . GLU A 1 175 ? -10.715 19.496 -1.254 1.00 39.25 175 GLU A N 1
ATOM 1372 C CA . GLU A 1 175 ? -9.700 20.458 -0.834 1.00 39.25 175 GLU A CA 1
ATOM 1373 C C . GLU A 1 175 ? -9.599 20.350 0.690 1.00 39.25 175 GLU A C 1
ATOM 1375 O O . GLU A 1 175 ? -10.150 21.139 1.452 1.00 39.25 175 GLU A O 1
ATOM 1380 N N . ALA A 1 176 ? -8.948 19.289 1.159 1.00 37.97 176 ALA A N 1
ATOM 1381 C CA . ALA A 1 176 ? -8.511 19.208 2.528 1.00 37.97 176 ALA A CA 1
ATOM 1382 C C . ALA A 1 176 ? -7.433 20.287 2.660 1.00 37.97 176 ALA A C 1
ATOM 1384 O O . ALA A 1 176 ? -6.495 20.297 1.849 1.00 37.97 176 ALA A O 1
ATOM 1385 N N . PRO A 1 177 ? -7.531 21.196 3.643 1.00 43.31 177 PRO A N 1
ATOM 1386 C CA . PRO A 1 177 ? -6.404 22.045 3.959 1.00 43.31 177 PRO A CA 1
ATOM 1387 C C . PRO A 1 177 ? -5.285 21.091 4.363 1.00 43.31 177 PRO A C 1
ATOM 1389 O O . PRO A 1 177 ? -5.393 20.432 5.384 1.00 43.31 177 PRO A O 1
ATOM 1392 N N . HIS A 1 178 ? -4.293 20.959 3.483 1.00 48.81 178 HIS A N 1
ATOM 1393 C CA . HIS A 1 178 ? -2.968 20.394 3.703 1.00 48.81 178 HIS A CA 1
ATOM 1394 C C . HIS A 1 178 ? -2.875 19.126 4.609 1.00 48.81 178 HIS A C 1
ATOM 1396 O O . HIS A 1 178 ? -3.079 19.225 5.817 1.00 48.81 178 HIS A O 1
ATOM 1402 N N . PRO A 1 179 ? -2.369 17.971 4.110 1.00 58.41 179 PRO A N 1
ATOM 1403 C CA . PRO A 1 179 ? -2.039 17.659 2.715 1.00 58.41 179 PRO A CA 1
ATOM 1404 C C . PRO A 1 179 ? -2.271 16.186 2.332 1.00 58.41 179 PRO A C 1
ATOM 1406 O O . PRO A 1 179 ? -1.351 15.529 1.841 1.00 58.41 179 PRO A O 1
ATOM 1409 N N . MET A 1 180 ? -3.457 15.626 2.568 1.00 74.38 180 MET A N 1
ATOM 1410 C CA . MET A 1 180 ? -3.749 14.261 2.112 1.00 74.38 180 MET A CA 1
ATOM 1411 C C . MET A 1 180 ? -5.079 14.199 1.370 1.00 74.38 180 MET A C 1
ATOM 1413 O O . MET A 1 180 ? -6.109 13.990 2.007 1.00 74.38 180 MET A O 1
ATOM 1417 N N . PRO A 1 181 ? -5.083 14.395 0.037 1.00 79.06 181 PRO A N 1
ATOM 1418 C CA . PRO A 1 181 ? -6.266 14.142 -0.769 1.00 79.06 181 PRO A CA 1
ATOM 1419 C C . PRO A 1 181 ? -6.787 12.727 -0.518 1.00 79.06 181 PRO A C 1
ATOM 1421 O O . PRO A 1 181 ? -6.013 11.767 -0.489 1.00 79.06 181 PRO A O 1
ATOM 1424 N N . VAL A 1 182 ? -8.099 12.614 -0.343 1.00 83.88 182 VAL A N 1
ATOM 1425 C CA . VAL A 1 182 ? -8.792 11.341 -0.154 1.00 83.88 182 VAL A CA 1
ATOM 1426 C C . VAL A 1 182 ? -9.790 11.181 -1.280 1.00 83.88 182 VAL A C 1
ATOM 1428 O O . VAL A 1 182 ? -10.504 12.122 -1.616 1.00 83.88 182 VAL A O 1
ATOM 1431 N N . LEU A 1 183 ? -9.830 9.987 -1.849 1.00 82.00 183 LEU A N 1
ATOM 1432 C CA . LEU A 1 183 ? -10.749 9.617 -2.910 1.00 82.00 183 LEU A CA 1
ATOM 1433 C C . LEU A 1 183 ? -11.605 8.490 -2.338 1.00 82.00 183 LEU A C 1
ATOM 1435 O O . LEU A 1 183 ? -11.092 7.419 -2.005 1.00 82.00 183 LEU A O 1
ATOM 1439 N N . GLU A 1 184 ? -12.886 8.774 -2.112 1.00 85.25 184 GLU A N 1
ATOM 1440 C CA . GLU A 1 184 ? -13.839 7.797 -1.583 1.00 85.25 184 GLU A CA 1
ATOM 1441 C C . GLU A 1 184 ? -14.380 6.926 -2.727 1.00 85.25 184 GLU A C 1
ATOM 1443 O O . GLU A 1 184 ? -14.713 7.414 -3.804 1.00 85.25 184 GLU A O 1
ATOM 1448 N N . CYS A 1 185 ? -14.420 5.615 -2.504 1.00 78.62 185 CYS A N 1
ATOM 1449 C CA . CYS A 1 185 ? -14.781 4.580 -3.471 1.00 78.62 185 CYS A CA 1
ATOM 1450 C C . CYS A 1 185 ? -15.769 3.613 -2.807 1.00 78.62 185 CYS A C 1
ATOM 1452 O O . CYS A 1 185 ? -15.408 2.492 -2.445 1.00 78.62 185 CYS A O 1
ATOM 1454 N N . GLY A 1 186 ? -17.001 4.075 -2.578 1.00 83.31 186 GLY A N 1
ATOM 1455 C CA . GLY A 1 186 ? -17.980 3.335 -1.781 1.00 83.31 186 GLY A CA 1
ATOM 1456 C C . GLY A 1 186 ? -17.517 3.186 -0.328 1.00 83.31 186 GLY A C 1
ATOM 1457 O O . GLY A 1 186 ? -17.313 4.179 0.368 1.00 83.31 186 GLY A O 1
ATOM 1458 N N . ASP A 1 187 ? -17.323 1.948 0.121 1.00 85.69 187 ASP A N 1
ATOM 1459 C CA . ASP A 1 187 ? -16.832 1.596 1.461 1.00 85.69 187 ASP A CA 1
ATOM 1460 C C . ASP A 1 187 ? -15.295 1.586 1.575 1.00 85.69 187 ASP A C 1
ATOM 1462 O O . ASP A 1 187 ? -14.743 1.195 2.606 1.00 85.69 187 ASP A O 1
ATOM 1466 N N . ARG A 1 188 ? -14.589 2.020 0.523 1.00 91.19 188 ARG A N 1
ATOM 1467 C CA . ARG A 1 188 ? -13.124 2.069 0.472 1.00 91.19 188 ARG A CA 1
ATOM 1468 C C . ARG A 1 188 ? -12.599 3.468 0.212 1.00 91.19 188 ARG A C 1
ATOM 1470 O O . ARG A 1 188 ? -13.310 4.329 -0.301 1.00 91.19 188 ARG A O 1
ATOM 1477 N N . ARG A 1 189 ? -11.334 3.713 0.560 1.00 91.94 189 ARG A N 1
ATOM 1478 C CA . ARG A 1 189 ? -10.687 5.026 0.397 1.00 91.94 189 ARG A CA 1
ATOM 1479 C C . ARG A 1 189 ? -9.269 4.900 -0.127 1.00 91.94 189 ARG A C 1
ATOM 1481 O O . ARG A 1 189 ? -8.492 4.075 0.351 1.00 91.94 189 ARG A O 1
ATOM 1488 N N . LEU A 1 190 ? -8.925 5.764 -1.073 1.00 90.50 190 LEU A N 1
ATOM 1489 C CA . LEU A 1 190 ? -7.557 5.973 -1.525 1.00 90.50 190 LEU A CA 1
ATOM 1490 C C . LEU A 1 190 ? -7.045 7.285 -0.930 1.00 90.50 190 LEU A C 1
ATOM 1492 O O . LEU A 1 190 ? -7.598 8.349 -1.195 1.00 90.50 190 LEU A O 1
ATOM 1496 N N . VAL A 1 191 ? -5.996 7.213 -0.118 1.00 89.25 191 VAL A N 1
ATOM 1497 C CA . VAL A 1 191 ? -5.357 8.375 0.506 1.00 89.25 191 VAL A CA 1
ATOM 1498 C C . VAL A 1 191 ? -4.055 8.665 -0.220 1.00 89.25 191 VAL A C 1
ATOM 1500 O O . VAL A 1 191 ? -3.206 7.785 -0.359 1.00 89.25 191 VAL A O 1
ATOM 1503 N N . LEU A 1 192 ? -3.865 9.907 -0.646 1.00 84.81 192 LEU A N 1
ATOM 1504 C CA . LEU A 1 192 ? -2.623 10.367 -1.254 1.00 84.81 192 LEU A CA 1
ATOM 1505 C C . LEU A 1 192 ? -1.792 11.079 -0.197 1.00 84.81 192 LEU A C 1
ATOM 1507 O O . LEU A 1 192 ? -2.109 12.194 0.199 1.00 84.81 192 LEU A O 1
ATOM 1511 N N . ALA A 1 193 ? -0.726 10.435 0.266 1.00 83.06 193 ALA A N 1
ATOM 1512 C CA . ALA A 1 193 ? 0.142 10.978 1.302 1.00 83.06 193 ALA A CA 1
ATOM 1513 C C . ALA A 1 193 ? 1.479 11.480 0.731 1.00 83.06 193 ALA A C 1
ATOM 1515 O O . ALA A 1 193 ? 1.973 10.959 -0.280 1.00 83.06 193 ALA A O 1
ATOM 1516 N N . PRO A 1 194 ? 2.145 12.448 1.388 1.00 79.12 194 PRO A N 1
ATOM 1517 C CA . PRO A 1 194 ? 3.547 12.725 1.110 1.00 79.12 194 PRO A CA 1
ATOM 1518 C C . PRO A 1 194 ? 4.421 11.492 1.399 1.00 79.12 194 PRO A C 1
ATOM 1520 O O . PRO A 1 194 ? 4.010 10.544 2.067 1.00 79.12 194 PRO A O 1
ATOM 1523 N N . SER A 1 195 ? 5.649 11.482 0.877 1.00 80.69 195 SER A N 1
ATOM 1524 C CA . SER A 1 195 ? 6.524 10.309 0.990 1.00 80.69 195 SER A CA 1
ATOM 1525 C C . SER A 1 195 ? 6.893 9.987 2.441 1.00 80.69 195 SER A C 1
ATOM 1527 O O . SER A 1 195 ? 7.346 10.842 3.204 1.00 80.69 195 SER A O 1
ATOM 1529 N N . PHE A 1 196 ? 6.805 8.708 2.806 1.00 79.50 196 PHE A N 1
ATOM 1530 C CA . PHE A 1 196 ? 7.273 8.219 4.101 1.00 79.50 196 PHE A CA 1
ATOM 1531 C C . PHE A 1 196 ? 8.791 7.988 4.163 1.00 79.50 196 PHE A C 1
ATOM 1533 O O . PHE A 1 196 ? 9.313 7.729 5.244 1.00 79.50 196 PHE A O 1
ATOM 1540 N N . THR A 1 197 ? 9.525 8.115 3.052 1.00 69.69 197 THR A N 1
ATOM 1541 C CA . THR A 1 197 ? 10.927 7.673 2.982 1.00 69.69 197 THR A CA 1
ATOM 1542 C C . THR A 1 197 ? 11.961 8.794 2.925 1.00 69.69 197 THR A C 1
ATOM 1544 O O . THR A 1 197 ? 12.960 8.674 3.631 1.00 69.69 197 THR A O 1
ATOM 1547 N N . ARG A 1 198 ? 11.781 9.874 2.138 1.00 59.22 198 ARG A N 1
ATOM 1548 C CA . ARG A 1 198 ? 12.788 10.959 1.980 1.00 59.22 198 ARG A CA 1
ATOM 1549 C C . ARG A 1 198 ? 12.203 12.310 1.525 1.00 59.22 198 ARG A C 1
ATOM 1551 O O . ARG A 1 198 ? 11.231 12.344 0.775 1.00 59.22 198 ARG A O 1
ATOM 1558 N N . GLY A 1 199 ? 12.869 13.404 1.919 1.00 51.31 199 GLY A N 1
ATOM 1559 C CA . GLY A 1 199 ? 12.867 14.731 1.266 1.00 51.31 199 GLY A CA 1
ATOM 1560 C C . GLY A 1 199 ? 11.640 15.628 1.463 1.00 51.31 199 GLY A C 1
ATOM 1561 O O . GLY A 1 199 ? 11.784 16.841 1.546 1.00 51.31 199 GLY A O 1
ATOM 1562 N N . VAL A 1 200 ? 10.447 15.049 1.591 1.00 52.91 200 VAL A N 1
ATOM 1563 C CA . VAL A 1 200 ? 9.211 15.764 1.937 1.00 52.91 200 VAL A CA 1
ATOM 1564 C C . VAL A 1 200 ? 8.699 15.125 3.216 1.00 52.91 200 VAL A C 1
ATOM 1566 O O . VAL A 1 200 ? 8.173 14.014 3.199 1.00 52.91 200 VAL A O 1
ATOM 1569 N N . HIS A 1 201 ? 8.982 15.754 4.352 1.00 59.72 201 HIS A N 1
ATOM 1570 C CA . HIS A 1 201 ? 8.706 15.158 5.651 1.00 59.72 201 HIS A CA 1
ATOM 1571 C C . HIS A 1 201 ? 7.202 15.146 5.913 1.00 59.72 201 HIS A C 1
ATOM 1573 O O . HIS A 1 201 ? 6.622 16.191 6.178 1.00 59.72 201 HIS A O 1
ATOM 1579 N N . VAL A 1 202 ? 6.596 13.955 5.912 1.00 68.56 202 VAL A N 1
ATOM 1580 C CA . VAL A 1 202 ? 5.371 13.730 6.689 1.00 68.56 202 VAL A CA 1
ATOM 1581 C C . VAL A 1 202 ? 5.715 14.034 8.141 1.00 68.56 202 VAL A C 1
ATOM 1583 O O . VAL A 1 202 ? 6.483 13.304 8.784 1.00 68.56 202 VAL A O 1
ATOM 1586 N N . THR A 1 203 ? 5.206 15.159 8.624 1.00 78.06 203 THR A N 1
ATOM 1587 C CA . THR A 1 203 ? 5.444 15.649 9.976 1.00 78.06 203 THR A CA 1
ATOM 15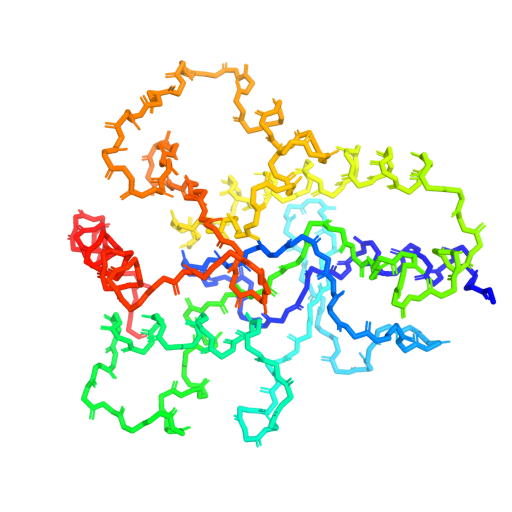88 C C . THR A 1 203 ? 4.771 14.732 10.997 1.00 78.06 203 THR A C 1
ATOM 1590 O O . THR A 1 203 ? 3.974 13.851 10.662 1.00 78.06 203 THR A O 1
ATOM 1593 N N . ASN A 1 204 ? 5.091 14.908 12.280 1.00 81.44 204 ASN A N 1
ATOM 1594 C CA . ASN A 1 204 ? 4.356 14.209 13.337 1.00 81.44 204 ASN A CA 1
ATOM 1595 C C . ASN A 1 204 ? 2.866 14.590 13.319 1.00 81.44 204 ASN A C 1
ATOM 1597 O O . ASN A 1 204 ? 2.029 13.723 13.554 1.00 81.44 204 ASN A O 1
ATOM 1601 N N . ALA A 1 205 ? 2.553 15.848 12.984 1.00 81.81 205 ALA A N 1
ATOM 1602 C CA . ALA A 1 205 ? 1.185 16.334 12.852 1.00 81.81 205 ALA A CA 1
ATOM 1603 C C . ALA A 1 205 ? 0.451 15.647 11.692 1.00 81.81 205 ALA A C 1
ATOM 1605 O O . ALA A 1 205 ? -0.659 15.167 11.889 1.00 81.81 205 ALA A O 1
ATOM 1606 N N . ASP A 1 206 ? 1.095 15.491 10.531 1.00 82.00 206 ASP A N 1
ATOM 1607 C CA . ASP A 1 206 ? 0.498 14.788 9.386 1.00 82.00 206 ASP A CA 1
ATOM 1608 C C . ASP A 1 206 ? 0.196 13.321 9.718 1.00 82.00 206 ASP A C 1
ATOM 1610 O O . ASP A 1 206 ? -0.863 12.803 9.367 1.00 82.00 206 ASP A O 1
ATOM 1614 N N . ARG A 1 207 ? 1.102 12.638 10.438 1.00 86.56 207 ARG A N 1
ATOM 1615 C CA . ARG A 1 207 ? 0.853 11.256 10.884 1.00 86.56 207 ARG A CA 1
ATOM 1616 C C . ARG A 1 207 ? -0.290 11.185 11.888 1.00 86.56 207 ARG A C 1
ATOM 1618 O O . ARG A 1 207 ? -1.130 10.303 11.764 1.00 86.56 207 ARG A O 1
ATOM 1625 N N . ALA A 1 208 ? -0.334 12.098 12.857 1.00 86.62 208 ALA A N 1
ATOM 1626 C CA . ALA A 1 208 ? -1.421 12.159 13.829 1.00 86.62 208 ALA A CA 1
ATOM 1627 C C . ALA A 1 208 ? -2.770 12.433 13.145 1.00 86.62 208 ALA A C 1
ATOM 1629 O O . ALA A 1 208 ? -3.759 11.776 13.460 1.00 86.62 208 ALA A O 1
ATOM 1630 N N . ALA A 1 209 ? -2.797 13.331 12.157 1.00 86.31 209 ALA A N 1
ATOM 1631 C CA . ALA A 1 209 ? -3.977 13.596 11.347 1.00 86.31 209 ALA A CA 1
ATOM 1632 C C . ALA A 1 209 ? -4.413 12.348 10.566 1.00 86.31 209 ALA A C 1
ATOM 1634 O O . ALA A 1 209 ? -5.588 11.987 10.614 1.00 86.31 209 ALA A O 1
ATOM 1635 N N . LEU A 1 210 ? -3.481 11.645 9.906 1.00 90.19 210 LEU A N 1
ATOM 1636 C CA . LEU A 1 210 ? -3.784 10.389 9.213 1.00 90.19 210 LEU A CA 1
ATOM 1637 C C . LEU A 1 210 ? -4.390 9.359 10.171 1.00 90.19 210 LEU A C 1
ATOM 1639 O O . LEU A 1 210 ? -5.433 8.793 9.865 1.00 90.19 210 LEU A O 1
ATOM 1643 N N . VAL A 1 211 ? -3.781 9.154 11.341 1.00 93.19 211 VAL A N 1
ATOM 1644 C CA . VAL A 1 211 ? -4.295 8.234 12.368 1.00 93.19 211 VAL A CA 1
ATOM 1645 C C . VAL A 1 211 ? -5.707 8.633 12.802 1.00 93.19 211 VAL A C 1
ATOM 1647 O O . VAL A 1 211 ? -6.587 7.781 12.834 1.00 93.19 211 VAL A O 1
ATOM 1650 N N . ALA A 1 212 ? -5.963 9.919 13.054 1.00 91.62 212 ALA A N 1
ATOM 1651 C CA . ALA A 1 212 ? -7.289 10.404 13.436 1.00 91.62 212 ALA A CA 1
ATOM 1652 C C . ALA A 1 212 ? -8.342 10.206 12.327 1.00 91.62 212 ALA A C 1
ATOM 1654 O O . ALA A 1 212 ? -9.503 9.912 12.610 1.00 91.62 212 ALA A O 1
ATOM 1655 N N . HIS A 1 213 ? -7.965 10.358 11.055 1.00 91.62 213 HIS A N 1
ATOM 1656 C CA . HIS A 1 213 ? -8.847 10.039 9.929 1.00 91.62 213 HIS A CA 1
ATOM 1657 C C . HIS A 1 213 ? -9.141 8.542 9.841 1.00 91.62 213 HIS A C 1
ATOM 1659 O O . HIS A 1 213 ? -10.307 8.165 9.739 1.00 91.62 213 HIS A O 1
ATOM 1665 N N . LEU A 1 214 ? -8.107 7.704 9.930 1.00 94.00 214 LEU A N 1
ATOM 1666 C CA . LEU A 1 214 ? -8.258 6.254 9.900 1.00 94.00 214 LEU A CA 1
ATOM 1667 C C . LEU A 1 214 ? -9.122 5.751 11.063 1.00 94.00 214 LEU A C 1
ATOM 1669 O O . LEU A 1 214 ? -9.997 4.931 10.826 1.00 94.00 214 LEU A O 1
ATOM 1673 N N . ALA A 1 215 ? -8.939 6.282 12.277 1.00 93.50 215 ALA A N 1
ATOM 1674 C CA . ALA A 1 215 ? -9.756 5.945 13.444 1.00 93.50 215 ALA A CA 1
ATOM 1675 C C . ALA A 1 215 ? -11.236 6.270 13.210 1.00 93.50 215 ALA A C 1
ATOM 1677 O O . ALA A 1 215 ? -12.084 5.397 13.339 1.00 93.50 215 ALA A O 1
ATOM 1678 N N . ARG A 1 216 ? -11.546 7.485 12.737 1.00 92.06 216 ARG A N 1
ATOM 1679 C CA . ARG A 1 216 ? -12.931 7.867 12.416 1.00 92.06 216 ARG A CA 1
ATOM 1680 C C . ARG A 1 216 ? -13.568 6.973 11.355 1.00 92.06 216 ARG A C 1
ATOM 1682 O O . ARG A 1 216 ? -14.760 6.697 11.428 1.00 92.06 216 ARG A O 1
ATOM 1689 N N . TRP A 1 217 ? -12.807 6.563 10.343 1.00 92.69 217 TRP A N 1
ATOM 1690 C CA . TRP A 1 217 ? -13.320 5.661 9.312 1.00 92.69 217 TRP A CA 1
ATOM 1691 C C . TRP A 1 217 ? -13.495 4.236 9.823 1.00 92.69 217 TRP A C 1
ATOM 1693 O O . TRP A 1 217 ? -14.510 3.624 9.516 1.00 92.69 217 TRP A O 1
ATOM 1703 N N . LYS A 1 218 ? -12.558 3.742 10.633 1.00 92.88 218 LYS A N 1
ATOM 1704 C CA . LYS A 1 218 ? -12.669 2.458 11.326 1.00 92.88 218 LYS A CA 1
ATOM 1705 C C . LYS A 1 218 ? -13.930 2.416 12.196 1.00 92.88 218 LYS A C 1
ATOM 1707 O O . LYS A 1 218 ? -14.699 1.472 12.095 1.00 92.88 218 LYS A O 1
ATOM 1712 N N . ASP A 1 219 ? -14.202 3.471 12.961 1.00 91.31 219 ASP A N 1
ATOM 1713 C CA . ASP A 1 219 ? -15.411 3.557 13.789 1.00 91.31 219 ASP A CA 1
ATOM 1714 C C . ASP A 1 219 ? -16.692 3.619 12.939 1.00 91.31 219 ASP A C 1
ATOM 1716 O O . ASP A 1 219 ? -17.691 2.976 13.257 1.00 91.31 219 ASP A O 1
ATOM 1720 N N . ARG A 1 220 ? -16.669 4.381 11.835 1.00 90.00 220 ARG A N 1
ATOM 1721 C CA . ARG A 1 220 ? -17.819 4.555 10.931 1.00 90.00 220 ARG A CA 1
ATOM 1722 C C . ARG A 1 220 ? -18.180 3.282 10.170 1.00 90.00 220 ARG A C 1
ATOM 1724 O O . ARG A 1 220 ? -19.361 2.984 10.015 1.00 90.00 220 ARG A O 1
ATOM 1731 N N . ASP A 1 221 ? -17.181 2.587 9.642 1.00 89.00 221 ASP A N 1
ATOM 1732 C CA . ASP A 1 221 ? -17.377 1.454 8.735 1.00 89.00 221 ASP A CA 1
ATOM 1733 C C . ASP A 1 221 ? -17.583 0.126 9.499 1.00 89.00 221 ASP A C 1
ATOM 1735 O O . ASP A 1 221 ? -17.785 -0.921 8.880 1.00 89.00 221 ASP A O 1
ATOM 1739 N N . GLY A 1 222 ? -17.539 0.172 10.836 1.00 82.88 222 GLY A N 1
ATOM 1740 C CA . GLY A 1 222 ? -17.435 -0.996 11.703 1.00 82.88 222 GLY A CA 1
ATOM 1741 C C . GLY A 1 222 ? -15.982 -1.436 11.864 1.00 82.88 222 GLY A C 1
ATOM 1742 O O . GLY A 1 222 ? -15.153 -1.218 10.980 1.00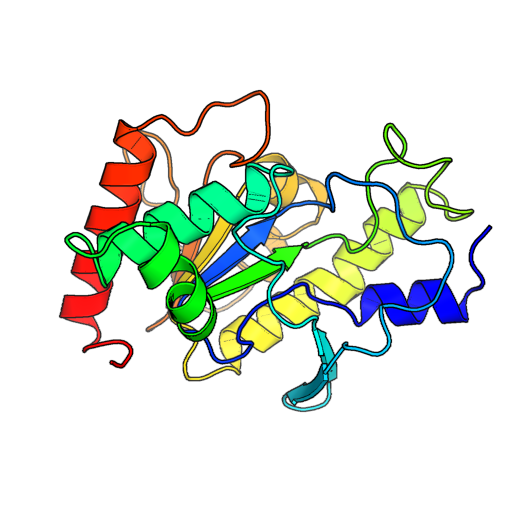 82.88 222 GLY A O 1
ATOM 1743 N N . ASP A 1 223 ? -15.668 -2.051 13.006 1.00 79.19 223 ASP A N 1
ATOM 1744 C CA . ASP A 1 223 ? -14.297 -2.441 13.320 1.00 79.19 223 ASP A CA 1
ATOM 1745 C C . ASP A 1 223 ? -13.698 -3.324 12.213 1.00 79.19 223 ASP A C 1
ATOM 1747 O O . ASP A 1 223 ? -14.284 -4.322 11.789 1.00 79.19 223 ASP A O 1
ATOM 1751 N N . TRP A 1 224 ? -12.509 -2.957 11.734 1.00 87.44 224 TRP A N 1
ATOM 1752 C CA . TRP A 1 224 ? -11.794 -3.655 10.660 1.00 87.44 224 TRP A CA 1
ATOM 1753 C C . TRP A 1 224 ? -11.105 -4.946 11.158 1.00 87.44 224 TRP A C 1
ATOM 1755 O O . TRP A 1 224 ? -10.072 -5.351 10.621 1.00 87.44 224 TRP A O 1
ATOM 1765 N N . GLY A 1 225 ? -11.671 -5.575 12.193 1.00 69.12 225 GLY A N 1
ATOM 1766 C CA . GLY A 1 225 ? -11.173 -6.754 12.904 1.00 69.12 225 GLY A CA 1
ATOM 1767 C C . GLY A 1 225 ? -10.379 -6.426 14.174 1.00 69.12 225 GLY A C 1
ATOM 1768 O O . GLY A 1 225 ? -9.840 -5.323 14.304 1.00 69.12 225 GLY A O 1
ATOM 1769 N N . ASP A 1 226 ? -10.243 -7.427 15.050 1.00 55.97 226 ASP A N 1
ATOM 1770 C CA . ASP A 1 226 ? -9.315 -7.525 16.195 1.00 55.97 226 ASP A CA 1
ATOM 1771 C C . ASP A 1 226 ? -8.131 -8.465 15.878 1.00 55.97 226 ASP A C 1
ATOM 1773 O O . ASP A 1 226 ? -8.334 -9.442 15.125 1.00 55.97 226 ASP A O 1
#

Foldseek 3Di:
DADPVQVVLLLQEFEEFALLAQEEEEEAEDPAADDNDRPDPQWDWDDQPNHTHIYHYDDQPPPPDFLQVLLQLVLLCVQPPVPDDSNVSSNVSRNNYHYGYLQSHHDCVRYPCSVPDHPVVSLVCSQPRRLLVVLVSCVRSPLHAEYEYEAPCNCVRNCNCPNNCPDDDRFPQPPDPDDWGWGDDPSHIYIYHYHSGDDDDCDPVNSVVVSVVVNVSCVVSDHSDD

Radius of gyration: 16.95 Å; chains: 1; bounding box: 41×41×46 Å

Sequence (226 aa):
MLSEDAIAAWFRVLGYGAIDAPLWFVGMEPGGPVAEGPPDPGVTARVVGSDEVLFDPMPDPRSTGSAAWRRPVQIVRALWEPDTPFEVASSRAWSRMMCANLAPLPRPGQSVPHLGIPESDYTARVRLERVPLLHRLFRTLPQLRVMVVHGHSAWRRYGVREVFNTDEQPWATIEAPHPMPVLECGDRRLVLAPSFTRGVHVTNADRAALVAHLARWKDRDGDWGD